Protein AF-A0A084XUJ6-F1 (afdb_monomer_lite)

Structure (mmCIF, N/CA/C/O backbone):
data_AF-A0A084XUJ6-F1
#
_entry.id   AF-A0A084XUJ6-F1
#
loop_
_atom_site.group_PDB
_atom_site.id
_atom_site.type_symbol
_atom_site.label_atom_id
_atom_site.label_alt_id
_atom_site.label_comp_id
_atom_site.label_asym_id
_atom_site.label_entity_id
_atom_site.label_seq_id
_atom_site.pdbx_PDB_ins_code
_atom_site.Cartn_x
_atom_site.Cartn_y
_atom_site.Cartn_z
_atom_site.occupancy
_atom_site.B_iso_or_equiv
_atom_site.auth_seq_id
_atom_site.auth_comp_id
_atom_site.auth_asym_id
_atom_site.auth_atom_id
_atom_site.pdbx_PDB_model_num
ATOM 1 N N . MET A 1 1 ? -1.291 14.503 45.570 1.00 30.06 1 MET A N 1
ATOM 2 C CA . MET A 1 1 ? -2.172 13.487 46.183 1.00 30.06 1 MET A CA 1
ATOM 3 C C . MET A 1 1 ? -3.257 13.161 45.176 1.00 30.06 1 MET A C 1
ATOM 5 O O . MET A 1 1 ? -4.108 14.002 44.930 1.00 30.06 1 MET A O 1
ATOM 9 N N . VAL A 1 2 ? -3.150 12.011 44.513 1.00 27.55 2 VAL A N 1
ATOM 10 C CA . VAL A 1 2 ? -4.176 11.506 43.588 1.00 27.55 2 VAL A CA 1
ATOM 11 C C . VAL A 1 2 ? -5.272 10.865 44.449 1.00 27.55 2 VAL A C 1
ATOM 13 O O . VAL A 1 2 ? -4.920 10.075 45.327 1.00 27.55 2 VAL A O 1
ATOM 16 N N . PRO A 1 3 ? -6.560 11.214 44.295 1.00 28.75 3 PRO A N 1
ATOM 17 C CA . PRO A 1 3 ? -7.615 10.592 45.084 1.00 28.75 3 PRO A CA 1
ATOM 18 C C . PRO A 1 3 ? -7.765 9.127 44.659 1.00 28.75 3 PRO A C 1
ATOM 20 O O . PRO A 1 3 ? -7.906 8.829 43.474 1.00 28.75 3 PRO A O 1
ATOM 23 N N . ALA A 1 4 ? -7.704 8.213 45.628 1.00 33.09 4 ALA A N 1
ATOM 24 C CA . ALA A 1 4 ? -7.990 6.803 45.409 1.00 33.09 4 ALA A CA 1
ATOM 25 C C . ALA A 1 4 ? -9.451 6.657 44.958 1.00 33.09 4 ALA A C 1
ATOM 27 O O . ALA A 1 4 ? -10.366 7.052 45.684 1.00 33.09 4 ALA A O 1
ATOM 28 N N . ALA A 1 5 ? -9.666 6.118 43.757 1.00 42.00 5 ALA A N 1
ATOM 29 C CA . ALA A 1 5 ? -10.990 5.730 43.293 1.00 42.00 5 ALA A CA 1
ATOM 30 C C . ALA A 1 5 ? -11.541 4.666 44.257 1.00 42.00 5 ALA A C 1
ATOM 32 O O . ALA A 1 5 ? -10.990 3.572 44.372 1.00 42.00 5 ALA A O 1
ATOM 33 N N . GLY A 1 6 ? -12.573 5.021 45.023 1.00 40.12 6 GLY A N 1
ATOM 34 C CA . GLY A 1 6 ? -13.200 4.114 45.976 1.00 40.12 6 GLY A CA 1
ATOM 35 C C . GLY A 1 6 ? -13.996 3.035 45.248 1.00 40.12 6 GLY A C 1
ATOM 36 O O . GLY A 1 6 ? -14.848 3.352 44.425 1.00 40.12 6 GLY A O 1
ATOM 37 N N . ILE A 1 7 ? -13.739 1.767 45.577 1.00 47.12 7 ILE A N 1
ATOM 38 C CA . ILE A 1 7 ? -14.542 0.625 45.118 1.00 47.12 7 ILE A CA 1
ATOM 39 C C . ILE A 1 7 ? -15.995 0.835 45.567 1.00 47.12 7 ILE A C 1
ATOM 41 O O . ILE A 1 7 ? -16.252 1.161 46.733 1.00 47.12 7 ILE A O 1
ATOM 45 N N . ASN A 1 8 ? -16.943 0.658 44.643 1.00 43.31 8 ASN A N 1
ATOM 46 C CA . ASN A 1 8 ? -18.361 0.876 44.908 1.00 43.31 8 ASN A CA 1
ATOM 47 C C . ASN A 1 8 ? -18.865 -0.083 46.012 1.00 43.31 8 ASN A C 1
ATOM 49 O O . ASN A 1 8 ? -18.679 -1.297 45.932 1.00 43.31 8 ASN A O 1
ATOM 53 N N . LYS A 1 9 ? -19.496 0.464 47.062 1.00 48.72 9 LYS A N 1
ATOM 54 C CA . LYS A 1 9 ? -19.971 -0.277 48.250 1.00 48.72 9 LYS A CA 1
ATOM 55 C C . LYS A 1 9 ? -21.390 -0.841 48.102 1.00 48.72 9 LYS A C 1
ATOM 57 O O . LYS A 1 9 ? -21.971 -1.279 49.097 1.00 48.72 9 LYS A O 1
ATOM 62 N N . ASP A 1 10 ? -21.945 -0.822 46.895 1.00 43.69 10 ASP A N 1
ATOM 63 C CA . ASP A 1 10 ? -23.329 -1.210 46.655 1.00 43.69 10 ASP A CA 1
ATOM 64 C C . ASP A 1 10 ? -23.613 -2.677 47.026 1.00 43.69 10 ASP A C 1
ATOM 66 O O . ASP A 1 10 ? -22.829 -3.594 46.756 1.00 43.69 10 ASP A O 1
ATOM 70 N N . THR A 1 11 ? -24.739 -2.913 47.696 1.00 44.78 11 THR A N 1
ATOM 71 C CA . THR A 1 11 ? -24.995 -4.192 48.388 1.00 44.78 11 THR A CA 1
ATOM 72 C C . THR A 1 11 ? -25.509 -5.274 47.438 1.00 44.78 11 THR A C 1
ATOM 74 O O . THR A 1 11 ? -25.232 -6.453 47.650 1.00 44.78 11 THR A O 1
ATOM 77 N N . GLU A 1 12 ? -26.164 -4.878 46.344 1.00 43.81 12 GLU A N 1
ATOM 78 C CA . GLU A 1 12 ? -26.581 -5.783 45.264 1.00 43.81 12 GLU A CA 1
ATOM 79 C C . GLU A 1 12 ? -25.394 -6.271 44.424 1.00 43.81 12 GLU A C 1
ATOM 81 O O . GLU A 1 12 ? -25.378 -7.408 43.957 1.00 43.81 12 GLU A O 1
ATOM 86 N N . VAL A 1 13 ? -24.351 -5.445 44.293 1.00 45.50 13 VAL A N 1
ATOM 87 C CA . VAL A 1 13 ? -23.102 -5.800 43.604 1.00 45.50 13 VAL A CA 1
ATOM 88 C C . VAL A 1 13 ? -22.386 -6.922 44.371 1.00 45.50 13 VAL A C 1
ATOM 90 O O . VAL A 1 13 ? -21.896 -7.863 43.762 1.00 45.50 13 VAL A O 1
ATOM 93 N N . ARG A 1 14 ? -22.421 -6.919 45.710 1.00 43.66 14 ARG A N 1
ATOM 94 C CA . ARG A 1 14 ? -21.777 -7.937 46.567 1.00 43.66 14 ARG A CA 1
ATOM 95 C C . ARG A 1 14 ? -22.374 -9.345 46.496 1.00 43.66 14 ARG A C 1
ATOM 97 O O . ARG A 1 14 ? -21.685 -10.288 46.880 1.00 43.66 14 ARG A O 1
ATOM 104 N N . ALA A 1 15 ? -23.627 -9.503 46.072 1.00 42.75 15 ALA A N 1
ATOM 105 C CA . ALA A 1 15 ? -24.325 -10.790 46.135 1.00 42.75 15 ALA A CA 1
ATOM 106 C C . ALA A 1 15 ? -23.882 -11.791 45.048 1.00 42.75 15 ALA A C 1
ATOM 108 O O . ALA A 1 15 ? -24.165 -12.979 45.175 1.00 42.75 15 ALA A O 1
ATOM 109 N N . GLY A 1 16 ? -23.182 -11.325 44.005 1.00 43.75 16 GLY A N 1
ATOM 110 C CA . GLY A 1 16 ? -22.793 -12.139 42.848 1.00 43.75 16 GLY A CA 1
ATOM 111 C C . GLY A 1 16 ? -21.317 -12.542 42.762 1.00 43.75 16 GLY A C 1
ATOM 112 O O . GLY A 1 16 ? -20.952 -13.195 41.788 1.00 43.75 16 GLY A O 1
ATOM 113 N N . TYR A 1 17 ? -20.462 -12.161 43.718 1.00 47.62 17 TYR A N 1
ATOM 114 C CA . TYR A 1 17 ? -19.019 -12.423 43.625 1.00 47.62 17 TYR A CA 1
ATOM 115 C C . TYR A 1 17 ? -18.540 -13.543 44.552 1.00 47.62 17 TYR A C 1
ATOM 117 O O . TYR A 1 17 ? -19.091 -13.757 45.634 1.00 47.62 17 TYR A O 1
ATOM 125 N N . SER A 1 18 ? -17.488 -14.240 44.108 1.00 52.72 18 SER A N 1
ATOM 126 C CA . SER A 1 18 ? -16.792 -15.281 44.864 1.00 52.72 18 SER A CA 1
ATOM 127 C C . SER A 1 18 ? -16.307 -14.756 46.222 1.00 52.72 18 SER A C 1
ATOM 129 O O . SER A 1 18 ? -16.092 -13.558 46.420 1.00 52.72 18 SER A O 1
ATOM 131 N N . GLU A 1 19 ? -16.123 -15.664 47.181 1.00 47.47 19 GLU A N 1
ATOM 132 C CA . GLU A 1 19 ? -15.679 -15.363 48.552 1.00 47.47 19 GLU A CA 1
ATOM 133 C C . GLU A 1 19 ? -14.399 -14.498 48.598 1.00 47.47 19 GLU A C 1
ATOM 135 O O . GLU A 1 19 ? -14.247 -13.664 49.491 1.00 47.47 19 GLU A O 1
ATOM 140 N N . ALA A 1 20 ? -13.546 -14.598 47.572 1.00 41.12 20 ALA A N 1
ATOM 141 C CA . ALA A 1 20 ? -12.341 -13.789 47.386 1.00 41.12 20 ALA A CA 1
ATOM 142 C C . ALA A 1 20 ? -12.623 -12.281 47.213 1.00 41.12 20 ALA A C 1
ATOM 144 O O . ALA A 1 20 ? -11.909 -11.450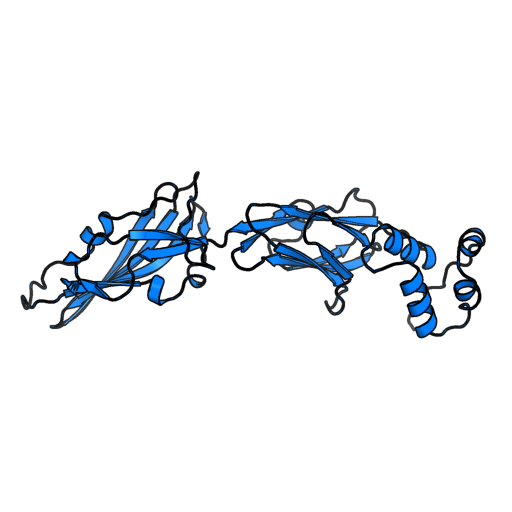 47.773 1.00 41.12 20 ALA A O 1
ATOM 145 N N . ALA A 1 21 ? -13.702 -11.901 46.520 1.00 44.00 21 ALA A N 1
ATOM 146 C CA . ALA A 1 21 ? -14.065 -10.495 46.321 1.00 44.00 21 ALA A CA 1
ATOM 147 C C . ALA A 1 21 ? -14.610 -9.832 47.598 1.00 44.00 21 ALA A C 1
ATOM 149 O O . ALA A 1 21 ? -14.547 -8.612 47.750 1.00 44.00 21 ALA A O 1
ATOM 150 N N . ARG A 1 22 ? -15.135 -10.627 48.544 1.00 46.72 22 ARG A N 1
ATOM 151 C CA . ARG A 1 22 ? -15.648 -10.125 49.833 1.00 46.72 22 ARG A CA 1
ATOM 152 C C . ARG A 1 22 ? -14.521 -9.762 50.808 1.00 46.72 22 ARG A C 1
ATOM 154 O O . ARG A 1 22 ? -14.739 -8.917 51.672 1.00 46.72 22 ARG A O 1
ATOM 161 N N . LEU A 1 23 ? -13.335 -10.355 50.647 1.00 45.47 23 LEU A N 1
ATOM 162 C CA . LEU A 1 23 ? -12.155 -10.144 51.498 1.00 45.47 23 LEU A CA 1
ATOM 163 C C . LEU A 1 23 ? -11.274 -8.948 51.083 1.00 45.47 23 LEU A C 1
ATOM 165 O O . LEU A 1 23 ? -10.439 -8.511 51.866 1.00 45.47 23 LEU A O 1
ATOM 169 N N . ALA A 1 24 ? -11.476 -8.366 49.900 1.00 45.69 24 ALA A N 1
ATOM 170 C CA . ALA A 1 24 ? -10.550 -7.396 49.299 1.00 45.69 24 ALA A CA 1
ATOM 171 C C . ALA A 1 24 ? -10.759 -5.919 49.691 1.00 45.69 24 ALA A C 1
ATOM 173 O O . ALA A 1 24 ? -10.367 -5.012 48.960 1.00 45.69 24 ALA A O 1
ATOM 174 N N . ILE A 1 25 ? -11.377 -5.643 50.842 1.00 50.03 25 ILE A N 1
ATOM 175 C CA . ILE A 1 25 ? -11.600 -4.260 51.307 1.00 50.03 25 ILE A CA 1
ATOM 176 C C . ILE A 1 25 ? -10.299 -3.620 51.845 1.00 50.03 25 ILE A C 1
ATOM 178 O O . ILE A 1 25 ? -10.276 -2.415 52.082 1.00 50.03 25 ILE A O 1
ATOM 182 N N . ASP A 1 26 ? -9.201 -4.379 51.952 1.00 47.62 26 ASP A N 1
ATOM 183 C CA . ASP A 1 26 ? -7.916 -3.910 52.490 1.00 47.62 26 ASP A CA 1
ATOM 184 C C . ASP A 1 26 ? -6.800 -3.856 51.414 1.00 47.62 26 ASP A C 1
ATOM 186 O O . ASP A 1 26 ? -6.088 -4.817 51.128 1.00 47.62 26 ASP A O 1
ATOM 190 N N . SER A 1 27 ? -6.757 -2.709 50.729 1.00 50.34 27 SER A N 1
ATOM 191 C CA . SER A 1 27 ? -5.630 -1.992 50.094 1.00 50.34 27 SER A CA 1
ATOM 192 C C . SER A 1 27 ? -4.393 -2.702 49.496 1.00 50.34 27 SER A C 1
ATOM 194 O O . SER A 1 27 ? -3.331 -2.076 49.453 1.00 50.34 27 SER A O 1
ATOM 196 N N . SER A 1 28 ? -4.455 -3.932 48.986 1.00 56.81 28 SER A N 1
ATOM 197 C CA . SER A 1 28 ? -3.335 -4.503 48.210 1.00 56.81 28 SER A CA 1
ATOM 198 C C . SER A 1 28 ? -3.630 -4.505 46.706 1.00 56.81 28 SER A C 1
ATOM 200 O O . SER A 1 28 ? -4.607 -5.078 46.225 1.00 56.81 28 SER A O 1
ATOM 202 N N . THR A 1 29 ? -2.764 -3.843 45.937 1.00 55.31 29 THR A N 1
ATOM 203 C CA . THR A 1 29 ? -2.805 -3.768 44.466 1.00 55.31 29 THR A CA 1
ATOM 204 C C . THR A 1 29 ? -2.791 -5.148 43.803 1.00 55.31 29 THR A C 1
ATOM 206 O O . THR A 1 29 ? -3.377 -5.311 42.737 1.00 55.31 29 THR A O 1
ATOM 209 N N . GLU A 1 30 ? -2.193 -6.154 44.448 1.00 56.81 30 GLU A N 1
ATOM 210 C CA . GLU A 1 30 ? -2.203 -7.550 43.987 1.00 56.81 30 GLU A CA 1
ATOM 211 C C . GLU A 1 30 ? -3.600 -8.185 44.035 1.00 56.81 30 GLU A C 1
ATOM 213 O O . GLU A 1 30 ? -3.978 -8.905 43.113 1.00 56.81 30 GLU A O 1
ATOM 218 N N . PHE A 1 31 ? -4.414 -7.879 45.050 1.00 58.78 31 PHE A N 1
ATOM 219 C CA . PHE A 1 31 ? -5.771 -8.425 45.157 1.00 58.78 31 PHE A CA 1
ATOM 220 C C . PHE A 1 31 ? -6.738 -7.796 44.155 1.00 58.78 31 PHE A C 1
ATOM 222 O O . PHE A 1 31 ? -7.615 -8.483 43.635 1.00 58.78 31 PHE A O 1
ATOM 229 N N . ILE A 1 32 ? -6.558 -6.510 43.835 1.00 58.28 32 ILE A N 1
ATOM 230 C CA . ILE A 1 32 ? -7.320 -5.855 42.764 1.00 58.28 32 ILE A CA 1
ATOM 231 C C . ILE A 1 32 ? -7.035 -6.548 41.428 1.00 58.28 32 ILE A C 1
ATOM 233 O O . ILE A 1 32 ? -7.971 -6.849 40.695 1.00 58.28 32 ILE A O 1
ATOM 237 N N . GLN A 1 33 ? -5.771 -6.869 41.137 1.00 58.56 33 GLN A N 1
ATOM 238 C CA . GLN A 1 33 ? -5.402 -7.600 39.921 1.00 58.56 33 GLN A CA 1
ATOM 239 C C . GLN A 1 33 ? -6.011 -9.010 39.882 1.00 58.56 33 GLN A C 1
ATOM 241 O O . GLN A 1 33 ? -6.523 -9.420 38.841 1.00 58.56 33 GLN A O 1
ATOM 246 N N . LEU A 1 34 ? -6.053 -9.710 41.021 1.00 61.47 34 LEU A N 1
ATOM 247 C CA . LEU A 1 34 ? -6.679 -11.031 41.134 1.00 61.47 34 LEU A CA 1
ATOM 248 C C . LEU A 1 34 ? -8.196 -10.981 40.862 1.00 61.47 34 LEU A C 1
ATOM 250 O O . LEU A 1 34 ? -8.732 -11.785 40.100 1.00 61.47 34 LEU A O 1
ATOM 254 N N . ILE A 1 35 ? -8.889 -9.983 41.419 1.00 65.25 35 ILE A N 1
ATOM 255 C CA . ILE A 1 35 ? -10.322 -9.770 41.164 1.00 65.25 35 ILE A CA 1
ATOM 256 C C . ILE A 1 35 ? -10.555 -9.407 39.698 1.00 65.25 35 ILE A C 1
ATOM 258 O O . ILE A 1 35 ? -11.473 -9.929 39.073 1.00 65.25 35 ILE A O 1
ATOM 262 N N . LEU A 1 36 ? -9.722 -8.540 39.119 1.00 61.41 36 LEU A N 1
ATOM 263 C CA . LEU A 1 36 ? -9.834 -8.149 37.713 1.00 61.41 36 LEU A CA 1
ATOM 264 C C . LEU A 1 36 ? -9.589 -9.325 36.753 1.00 61.41 36 LEU A C 1
ATOM 266 O O . LEU A 1 36 ? -10.202 -9.343 35.679 1.00 61.41 36 LEU A O 1
ATOM 270 N N . SER A 1 37 ? -8.751 -10.301 37.133 1.00 62.59 37 SER A N 1
ATOM 271 C CA . SER A 1 37 ? -8.556 -11.542 36.374 1.00 62.59 37 SER A CA 1
ATOM 272 C C . SER A 1 37 ? -9.746 -12.503 36.463 1.00 62.59 37 SER A C 1
ATOM 274 O O . SER A 1 37 ? -10.093 -13.124 35.459 1.00 62.59 37 SER A O 1
ATOM 276 N N . ASP A 1 38 ? -10.433 -12.554 37.608 1.00 69.88 38 ASP A N 1
ATOM 277 C CA . ASP A 1 38 ? -11.632 -13.385 37.811 1.00 69.88 38 ASP A CA 1
ATOM 278 C C . ASP A 1 38 ? -12.857 -12.868 37.037 1.00 69.88 38 ASP A C 1
ATOM 280 O O . ASP A 1 38 ? -13.793 -13.618 36.748 1.00 69.88 38 ASP A O 1
ATOM 284 N N . LEU A 1 39 ? -12.863 -11.584 36.666 1.00 66.88 39 LEU A N 1
ATOM 285 C CA . LEU A 1 39 ? -13.945 -10.967 35.893 1.00 66.88 39 LEU A CA 1
ATOM 286 C C . LEU A 1 39 ? -13.949 -11.359 34.407 1.00 66.88 39 LEU A C 1
ATOM 288 O O . LEU A 1 39 ? -14.924 -11.057 33.717 1.00 66.88 39 LEU A O 1
ATOM 292 N N . GLY A 1 40 ? -12.906 -12.044 33.934 1.00 68.06 40 GLY A N 1
ATOM 293 C CA . GLY A 1 40 ? -12.715 -12.442 32.540 1.00 68.06 40 GLY A CA 1
ATOM 294 C C . GLY A 1 40 ? -11.504 -11.762 31.890 1.00 68.06 40 GLY A C 1
ATOM 295 O O . GLY A 1 40 ? -10.874 -10.893 32.498 1.00 68.06 40 GLY A O 1
ATOM 296 N N . PRO A 1 41 ? -11.133 -12.160 30.660 1.00 68.19 41 PRO A N 1
ATOM 297 C CA . PRO A 1 41 ? -10.002 -11.573 29.946 1.00 68.19 41 PRO A CA 1
ATOM 298 C C . PRO A 1 41 ? -10.283 -10.122 29.528 1.00 68.19 41 PRO A C 1
ATOM 300 O O . PRO A 1 41 ? -11.426 -9.737 29.296 1.00 68.19 41 PRO A O 1
ATOM 303 N N . ALA A 1 42 ? -9.226 -9.311 29.405 1.00 61.03 42 ALA A N 1
ATOM 304 C CA . ALA A 1 42 ? -9.351 -7.947 28.896 1.00 61.03 42 ALA A CA 1
ATOM 305 C C . ALA A 1 42 ? -9.834 -7.906 27.442 1.00 61.03 42 ALA A C 1
ATOM 307 O O . ALA A 1 42 ? -9.431 -8.722 26.606 1.00 61.03 42 ALA A O 1
ATOM 308 N N . GLY A 1 43 ? -10.727 -6.955 27.163 1.00 62.84 43 GLY A N 1
ATOM 309 C CA . GLY A 1 43 ? -11.328 -6.780 25.852 1.00 62.84 43 GLY A CA 1
ATOM 310 C C . GLY A 1 43 ? -12.434 -7.780 25.520 1.00 62.84 43 GLY A C 1
ATOM 311 O O . GLY A 1 43 ? -12.759 -7.951 24.345 1.00 62.84 43 GLY A O 1
ATOM 312 N N . ASP A 1 44 ? -12.983 -8.478 26.514 1.00 71.62 44 ASP A N 1
ATOM 313 C CA . ASP A 1 44 ? -14.329 -9.043 26.431 1.00 71.62 44 ASP A CA 1
ATOM 314 C C . ASP A 1 44 ? -15.337 -7.988 26.905 1.00 71.62 44 ASP A C 1
ATOM 316 O O . ASP A 1 44 ? -15.213 -7.455 28.006 1.00 71.62 44 ASP A O 1
ATOM 320 N N . LEU A 1 45 ? -16.343 -7.686 26.079 1.00 73.06 45 LEU A N 1
ATOM 321 C CA . LEU A 1 45 ? -17.287 -6.598 26.350 1.00 73.06 45 LEU A CA 1
ATOM 322 C C . LEU A 1 45 ? -17.998 -6.757 27.702 1.00 73.06 45 LEU A C 1
ATOM 324 O O . LEU A 1 45 ? -18.267 -5.763 28.378 1.00 73.06 45 LEU A O 1
ATOM 328 N N . GLU A 1 46 ? -18.333 -7.987 28.084 1.00 73.69 46 GLU A N 1
ATOM 329 C CA . GLU A 1 46 ? -19.068 -8.256 29.315 1.00 73.69 46 GLU A CA 1
ATOM 330 C C . GLU A 1 46 ? -18.137 -8.208 30.533 1.00 73.69 46 GLU A C 1
ATOM 332 O O . GLU A 1 46 ? -18.497 -7.625 31.559 1.00 73.69 46 GLU A O 1
ATOM 337 N N . ALA A 1 47 ? -16.913 -8.730 30.409 1.00 71.31 47 ALA A N 1
ATOM 338 C CA . ALA A 1 47 ? -15.865 -8.581 31.416 1.00 71.31 47 ALA A CA 1
ATOM 339 C C . ALA A 1 47 ? -15.515 -7.103 31.657 1.00 71.31 47 ALA A C 1
ATOM 341 O O . ALA A 1 47 ? -15.467 -6.654 32.804 1.00 71.31 47 ALA A O 1
ATOM 342 N N . ASP A 1 48 ? -15.350 -6.315 30.594 1.00 70.81 48 ASP A N 1
ATOM 343 C CA . ASP A 1 48 ? -15.023 -4.893 30.689 1.00 70.81 48 ASP A CA 1
ATOM 344 C C . ASP A 1 48 ? -16.165 -4.103 31.340 1.00 70.81 48 ASP A C 1
ATOM 346 O O . ASP A 1 48 ? -15.934 -3.311 32.255 1.00 70.81 48 ASP A O 1
ATOM 350 N N . LYS A 1 49 ? -17.423 -4.382 30.971 1.00 71.44 49 LYS A N 1
ATOM 351 C CA . LYS A 1 49 ? -18.596 -3.801 31.646 1.00 71.44 49 LYS A CA 1
ATOM 352 C C . LYS A 1 49 ? -18.617 -4.118 33.141 1.00 71.44 49 LYS A C 1
ATOM 354 O O . LYS A 1 49 ? -18.904 -3.228 33.946 1.00 71.44 49 LYS A O 1
ATOM 359 N N . ARG A 1 50 ? -18.298 -5.358 33.534 1.00 72.69 50 ARG A N 1
ATOM 360 C CA . ARG A 1 50 ? -18.224 -5.764 34.949 1.00 72.69 50 ARG A CA 1
ATOM 361 C C . ARG A 1 50 ? -17.111 -5.033 35.693 1.00 72.69 50 ARG A C 1
ATOM 363 O O . ARG A 1 50 ? -17.350 -4.566 36.805 1.00 72.69 50 ARG A O 1
ATOM 370 N N . ARG A 1 51 ? -15.938 -4.868 35.076 1.00 72.62 51 ARG A N 1
ATOM 371 C CA . ARG A 1 51 ? -14.814 -4.105 35.646 1.00 72.62 51 ARG A CA 1
ATOM 372 C C . ARG A 1 51 ? -15.194 -2.651 35.895 1.00 72.62 51 ARG A C 1
ATOM 374 O O . ARG A 1 51 ? -14.980 -2.148 36.992 1.00 72.62 51 ARG A O 1
ATOM 381 N N . CYS A 1 52 ? -15.837 -1.998 34.934 1.00 70.50 52 CYS A N 1
ATOM 382 C CA . CYS A 1 52 ? -16.267 -0.612 35.105 1.00 70.50 52 CYS A CA 1
ATOM 383 C C . CYS A 1 52 ? -17.348 -0.466 36.180 1.00 70.50 52 CYS A C 1
ATOM 385 O O . CYS A 1 52 ? -17.266 0.431 37.020 1.00 70.50 52 CYS A O 1
ATOM 387 N N . LYS A 1 53 ? -18.298 -1.411 36.239 1.00 72.19 53 LYS A N 1
ATOM 388 C CA . LYS A 1 53 ? -19.310 -1.456 37.302 1.00 72.19 53 LYS A CA 1
ATOM 389 C C . LYS A 1 53 ? -18.681 -1.615 38.690 1.00 72.19 53 LYS A C 1
ATOM 391 O O . LYS A 1 53 ? -19.124 -0.954 39.628 1.00 72.19 53 LYS A O 1
ATOM 396 N N . LEU A 1 54 ? -17.642 -2.446 38.824 1.00 68.38 54 LEU A N 1
ATOM 397 C CA . LEU A 1 54 ? -16.891 -2.618 40.075 1.00 68.38 54 LEU A CA 1
ATOM 398 C C . LEU A 1 54 ? -16.227 -1.304 40.527 1.00 68.38 54 LEU A C 1
ATOM 400 O O . LEU A 1 54 ? -16.217 -0.986 41.717 1.00 68.38 54 LEU A O 1
ATOM 404 N N . MET A 1 55 ? -15.746 -0.513 39.567 1.00 66.56 55 MET A N 1
ATOM 405 C CA . MET A 1 55 ? -15.133 0.799 39.795 1.00 66.56 55 MET A CA 1
ATOM 406 C C . MET A 1 55 ? -16.152 1.940 39.975 1.00 66.56 55 MET A C 1
ATOM 408 O O . MET A 1 55 ? -15.750 3.076 40.203 1.00 66.56 55 MET A O 1
ATOM 412 N N . GLY A 1 56 ? -17.461 1.657 39.914 1.00 62.72 56 GLY A N 1
ATOM 413 C CA . GLY A 1 56 ? -18.523 2.657 40.081 1.00 62.72 56 GLY A CA 1
ATOM 414 C C . GLY A 1 56 ? -18.777 3.531 38.849 1.00 62.72 56 GLY A C 1
ATOM 415 O O . GLY A 1 56 ? -19.312 4.628 38.984 1.00 62.72 56 GLY A O 1
ATOM 4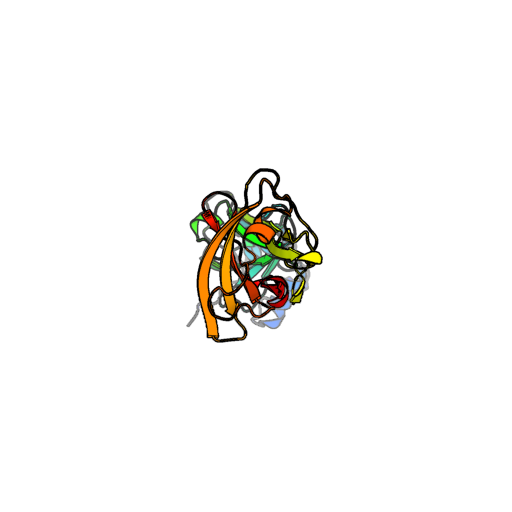16 N N . GLU A 1 57 ? -18.402 3.065 37.657 1.00 68.19 57 GLU A N 1
ATOM 417 C CA . GLU A 1 57 ? -18.419 3.850 36.420 1.00 68.19 57 GLU A CA 1
ATOM 418 C C . GLU A 1 57 ? -19.177 3.133 35.291 1.00 68.19 57 GLU A C 1
ATOM 420 O O . GLU A 1 57 ? -19.279 1.904 35.260 1.00 68.19 57 GLU A O 1
ATOM 425 N N . SER A 1 58 ? -19.716 3.897 34.335 1.00 69.50 58 SER A N 1
ATOM 426 C CA . SER A 1 58 ? -20.351 3.352 33.129 1.00 69.50 58 SER A CA 1
ATOM 427 C C . SER A 1 58 ? -19.341 3.253 31.985 1.00 69.50 58 SER A C 1
ATOM 429 O O . SER A 1 58 ? -18.796 4.270 31.553 1.00 69.50 58 SER A O 1
ATOM 431 N N . CYS A 1 59 ? -19.124 2.045 31.467 1.00 75.38 59 CYS A N 1
ATOM 432 C CA . CYS A 1 59 ? -18.363 1.834 30.236 1.00 75.38 59 CYS A CA 1
ATOM 433 C C . CYS A 1 59 ? -19.281 1.719 29.026 1.00 75.38 59 CYS A C 1
ATOM 435 O O . CYS A 1 59 ? -20.322 1.062 29.082 1.00 75.38 59 CYS A O 1
ATOM 437 N N . GLU A 1 60 ? -18.863 2.341 27.928 1.00 78.50 60 GLU A N 1
ATOM 438 C CA . GLU A 1 60 ? -19.536 2.250 26.637 1.00 78.50 60 GLU A CA 1
ATOM 439 C C . GLU A 1 60 ? -18.747 1.361 25.679 1.00 78.50 60 GLU A C 1
ATOM 441 O O . GLU A 1 60 ? -17.555 1.118 25.862 1.00 78.50 60 GLU A O 1
ATOM 446 N N . ALA A 1 61 ? -19.431 0.839 24.663 1.00 81.12 61 ALA A N 1
ATOM 447 C CA . ALA A 1 61 ? -18.814 -0.042 23.687 1.00 81.12 61 ALA A CA 1
ATOM 448 C C . ALA A 1 61 ? -18.130 0.772 22.576 1.00 81.12 61 ALA A C 1
ATOM 450 O O . ALA A 1 61 ? -18.792 1.502 21.837 1.00 81.12 61 ALA A O 1
ATOM 451 N N . LEU A 1 62 ? -16.817 0.602 22.433 1.00 85.56 62 LEU A N 1
ATOM 452 C CA . LEU A 1 62 ? -16.064 0.961 21.236 1.00 85.56 62 LEU A CA 1
ATOM 453 C C . LEU A 1 62 ? -16.153 -0.210 20.252 1.00 85.56 62 LEU A C 1
ATOM 455 O O . LEU A 1 62 ? -15.737 -1.325 20.574 1.00 85.56 62 LEU A O 1
ATOM 459 N N . HIS A 1 63 ? -16.695 0.038 19.062 1.00 88.00 63 HIS A N 1
ATOM 460 C CA . HIS A 1 63 ? -16.833 -0.974 18.016 1.00 88.00 63 HIS A CA 1
ATOM 461 C C . HIS A 1 63 ? -15.674 -0.846 17.032 1.00 88.00 63 HIS A C 1
ATOM 463 O O . HIS A 1 63 ? -15.425 0.226 16.489 1.00 88.00 63 HIS A O 1
ATOM 469 N N . LEU A 1 64 ? -14.938 -1.932 16.825 1.00 90.44 64 LEU A N 1
ATOM 470 C CA . LEU A 1 64 ? -13.786 -2.003 15.937 1.00 90.44 64 LEU A CA 1
ATOM 471 C C . LEU A 1 64 ? -14.093 -2.982 14.815 1.00 90.44 64 LEU A C 1
ATOM 473 O O . LEU A 1 64 ? -14.348 -4.155 15.070 1.00 90.44 64 LEU A O 1
ATOM 477 N N . MET A 1 65 ? -14.021 -2.524 13.572 1.00 91.81 65 MET A N 1
ATOM 478 C CA . MET A 1 65 ? -14.228 -3.370 12.402 1.00 91.81 65 MET A CA 1
ATOM 479 C C . MET A 1 65 ? -13.034 -3.301 11.460 1.00 91.81 65 MET A C 1
ATOM 481 O O . MET A 1 65 ? -12.385 -2.270 11.314 1.00 91.81 65 MET A O 1
ATOM 485 N N . THR A 1 66 ? -12.764 -4.398 10.767 1.00 93.75 66 THR A N 1
ATOM 486 C CA . THR A 1 66 ? -11.816 -4.440 9.652 1.00 93.75 66 THR A CA 1
ATOM 487 C C . THR A 1 66 ? -12.591 -4.770 8.380 1.00 93.75 66 THR A C 1
ATOM 489 O O . THR A 1 66 ? -13.512 -5.589 8.388 1.00 93.75 66 THR A O 1
ATOM 492 N N . LYS A 1 67 ? -12.282 -4.083 7.279 1.00 90.56 67 LYS A N 1
ATOM 493 C CA . LYS A 1 67 ? -12.926 -4.294 5.973 1.00 90.56 67 LYS A CA 1
ATOM 494 C C . LYS A 1 67 ? -11.920 -4.147 4.838 1.00 90.56 67 LYS A C 1
ATOM 496 O O . LYS A 1 67 ? -10.874 -3.526 4.994 1.00 90.56 67 LYS A O 1
ATOM 501 N N . GLY A 1 68 ? -12.304 -4.618 3.656 1.00 85.62 68 GLY A N 1
ATOM 502 C CA . GLY A 1 68 ? -11.527 -4.479 2.425 1.00 85.62 68 GLY A CA 1
ATOM 503 C C . GLY A 1 68 ? -10.930 -5.802 1.953 1.00 85.62 68 GLY A C 1
ATOM 504 O O . GLY A 1 68 ? -11.194 -6.853 2.527 1.00 85.62 68 GLY A O 1
ATOM 505 N N . ALA A 1 69 ? -10.192 -5.743 0.845 1.00 83.31 69 ALA A N 1
ATOM 506 C CA . ALA A 1 69 ? -9.582 -6.922 0.227 1.00 83.31 69 ALA A CA 1
ATOM 507 C C . ALA A 1 69 ? -8.244 -7.315 0.879 1.00 83.31 69 ALA A C 1
ATOM 509 O O . ALA A 1 69 ? -7.786 -8.442 0.708 1.00 83.31 69 ALA A O 1
ATOM 510 N N . GLY A 1 70 ? -7.610 -6.382 1.597 1.00 83.62 70 GLY A N 1
ATOM 511 C CA . GLY A 1 70 ? -6.436 -6.654 2.416 1.00 83.62 70 GLY A CA 1
ATOM 512 C C . GLY A 1 70 ? -6.812 -7.244 3.771 1.00 83.62 70 GLY A C 1
ATOM 513 O O . GLY A 1 70 ? -7.949 -7.131 4.228 1.00 83.62 70 GLY A O 1
ATOM 514 N N . LYS A 1 71 ? -5.826 -7.842 4.431 1.00 89.06 71 LYS A N 1
ATOM 515 C CA . LYS A 1 71 ? -5.919 -8.346 5.798 1.00 89.06 71 LYS A CA 1
ATOM 516 C C . LYS A 1 71 ? -5.156 -7.441 6.755 1.00 89.06 71 LYS A C 1
ATOM 518 O O . LYS A 1 71 ? -4.170 -6.797 6.395 1.00 89.06 71 LYS A O 1
ATOM 523 N N . GLY A 1 72 ? -5.600 -7.413 7.998 1.00 91.31 72 GLY A N 1
ATOM 524 C CA . GLY A 1 72 ? -4.968 -6.636 9.046 1.00 91.31 72 GLY A CA 1
ATOM 525 C C . GLY A 1 72 ? -5.720 -6.779 10.353 1.00 91.31 72 GLY A C 1
ATOM 526 O O . GLY A 1 72 ? -6.796 -7.373 10.412 1.00 91.31 72 GLY A O 1
ATOM 527 N N . LYS A 1 73 ? -5.145 -6.208 11.403 1.00 93.69 73 LYS A N 1
ATOM 528 C CA . LYS A 1 73 ? -5.752 -6.153 12.729 1.00 93.69 73 LYS A CA 1
ATOM 529 C C . LYS A 1 73 ? -5.690 -4.744 13.290 1.00 93.69 73 LYS A C 1
ATOM 531 O O . LYS A 1 73 ? -4.785 -3.979 12.966 1.00 93.69 73 LYS A O 1
ATOM 536 N N . ILE A 1 74 ? -6.633 -4.413 14.156 1.00 93.00 74 ILE A N 1
ATOM 537 C CA . ILE A 1 74 ? -6.604 -3.190 14.954 1.00 93.00 74 ILE A CA 1
ATOM 538 C C . ILE A 1 74 ? -6.077 -3.556 16.337 1.00 93.00 74 ILE A C 1
ATOM 540 O O . ILE A 1 74 ? -6.598 -4.472 16.968 1.00 93.00 74 ILE A O 1
ATOM 544 N N . THR A 1 75 ? -5.057 -2.850 16.810 1.00 91.44 75 THR A N 1
ATOM 545 C CA . THR A 1 75 ? -4.556 -2.979 18.181 1.00 91.44 75 THR A CA 1
ATOM 546 C C . THR A 1 75 ? -4.939 -1.735 18.966 1.00 91.44 75 THR A C 1
ATOM 548 O O . THR A 1 75 ? -4.674 -0.622 18.507 1.00 91.44 75 THR A O 1
ATOM 551 N N . VAL A 1 76 ? -5.551 -1.918 20.132 1.00 87.81 76 VAL A N 1
ATOM 552 C CA . VAL A 1 76 ? -5.914 -0.838 21.053 1.00 87.81 76 VAL A CA 1
ATOM 553 C C . VAL A 1 76 ? -5.011 -0.898 22.270 1.00 87.81 76 VAL A C 1
ATOM 555 O O . VAL A 1 76 ? -4.871 -1.958 22.881 1.00 87.81 76 VAL A O 1
ATOM 558 N N . SER A 1 77 ? -4.435 0.239 22.637 1.00 86.19 77 SER A N 1
ATOM 559 C CA . SER A 1 77 ? -3.653 0.408 23.857 1.00 86.19 77 SER A CA 1
ATOM 560 C C . SER A 1 77 ? -4.088 1.637 24.650 1.00 86.19 77 SER A C 1
ATOM 562 O O . SER A 1 77 ? -4.651 2.593 24.104 1.00 86.19 77 SER A O 1
ATOM 564 N N . ASP A 1 78 ? -3.839 1.599 25.956 1.00 79.00 78 ASP A N 1
ATOM 565 C CA . ASP A 1 78 ? -3.905 2.781 26.810 1.00 79.00 78 ASP A CA 1
ATOM 566 C C . ASP A 1 78 ? -2.762 3.740 26.461 1.00 79.00 78 ASP A C 1
ATOM 568 O O . ASP A 1 78 ? -1.756 3.323 25.902 1.00 79.00 78 ASP A O 1
ATOM 572 N N . ALA A 1 79 ? -2.883 5.040 26.729 1.00 60.03 79 ALA A N 1
ATOM 573 C CA . ALA A 1 79 ? -1.741 5.945 26.594 1.00 60.03 79 ALA A CA 1
ATOM 574 C C . ALA A 1 79 ? -0.866 5.902 27.861 1.00 60.03 79 ALA A C 1
ATOM 576 O O . ALA A 1 79 ? -1.406 6.045 28.959 1.00 60.03 79 ALA A O 1
ATOM 577 N N . PRO A 1 80 ? 0.472 5.768 27.729 1.00 56.41 80 PRO A N 1
ATOM 578 C CA . PRO A 1 80 ? 1.288 6.139 26.562 1.00 56.41 80 PRO A CA 1
ATOM 579 C C . PRO A 1 80 ? 1.584 5.019 25.537 1.00 56.41 80 PRO A C 1
ATOM 581 O O . PRO A 1 80 ? 2.533 5.128 24.764 1.00 56.41 80 PRO A O 1
ATOM 584 N N . GLY A 1 81 ? 0.770 3.972 25.462 1.00 54.62 81 GLY A N 1
ATOM 585 C CA . GLY A 1 81 ? 0.836 2.912 24.449 1.00 54.62 81 GLY A CA 1
ATOM 586 C C . GLY A 1 81 ? 1.478 1.630 24.963 1.00 54.62 81 GLY A C 1
ATOM 587 O O . GLY A 1 81 ? 1.979 0.847 24.158 1.00 54.62 81 GLY A O 1
ATOM 588 N N . THR A 1 82 ? 1.539 1.464 26.283 1.00 53.53 82 THR A N 1
ATOM 589 C CA . THR A 1 82 ? 2.357 0.456 26.962 1.00 53.53 82 THR A CA 1
ATOM 590 C C . THR A 1 82 ? 1.655 -0.883 27.129 1.00 53.53 82 THR A C 1
ATOM 592 O O . THR A 1 82 ? 2.337 -1.905 27.086 1.00 53.53 82 THR A O 1
ATOM 595 N N . GLU A 1 83 ? 0.327 -0.908 27.253 1.00 62.84 83 GLU A N 1
ATOM 596 C CA . GLU A 1 83 ? -0.429 -2.146 27.433 1.00 62.84 83 GLU A CA 1
ATOM 597 C C . GLU A 1 83 ? -1.430 -2.350 26.290 1.00 62.84 83 GLU A C 1
ATOM 599 O O . GLU A 1 83 ? -2.247 -1.481 25.981 1.00 62.84 83 GLU A O 1
ATOM 604 N N . ILE A 1 84 ? -1.352 -3.505 25.618 1.00 63.19 84 ILE A N 1
ATOM 605 C CA . ILE A 1 84 ? -2.341 -3.884 24.602 1.00 63.19 84 ILE A CA 1
ATOM 606 C C . ILE A 1 84 ? -3.611 -4.303 25.339 1.00 63.19 84 ILE A C 1
ATOM 608 O O . ILE A 1 84 ? -3.664 -5.373 25.940 1.00 63.19 84 ILE A O 1
ATOM 612 N N . LEU A 1 85 ? -4.641 -3.468 25.249 1.00 66.75 85 LEU A N 1
ATOM 613 C CA . LEU A 1 85 ? -5.953 -3.728 25.833 1.00 66.75 85 LEU A CA 1
ATOM 614 C C . LEU A 1 85 ? -6.742 -4.740 24.995 1.00 66.75 85 LEU A C 1
ATOM 616 O O . LEU A 1 85 ? -7.456 -5.578 25.543 1.00 66.75 85 LEU A O 1
ATOM 620 N N . LYS A 1 86 ? -6.624 -4.664 23.660 1.00 76.31 86 LYS A N 1
ATOM 621 C CA . LYS A 1 86 ? -7.305 -5.578 22.734 1.00 76.31 86 LYS A CA 1
ATOM 622 C C . LYS A 1 86 ? -6.657 -5.593 21.356 1.00 76.31 86 LYS A C 1
ATOM 624 O O . LYS A 1 86 ? -6.412 -4.543 20.766 1.00 76.31 86 LYS A O 1
ATOM 629 N N . ASP A 1 87 ? -6.508 -6.794 20.811 1.00 82.31 87 ASP A N 1
ATOM 630 C CA . ASP A 1 87 ? -6.268 -7.022 19.388 1.00 82.31 87 ASP A CA 1
ATOM 631 C C . ASP A 1 87 ? -7.573 -7.482 18.728 1.00 82.31 87 ASP A C 1
ATOM 633 O O . ASP A 1 87 ? -8.210 -8.436 19.181 1.00 82.31 87 ASP A O 1
ATOM 637 N N . CYS A 1 88 ? -7.970 -6.810 17.650 1.00 82.56 88 CYS A N 1
ATOM 638 C CA . CYS A 1 88 ? -9.163 -7.130 16.883 1.00 82.56 88 CYS A CA 1
ATOM 639 C C . CYS A 1 88 ? -8.815 -7.465 15.431 1.00 82.56 88 CYS A C 1
ATOM 641 O O . CYS A 1 88 ? -8.353 -6.602 14.684 1.00 82.56 88 CYS A O 1
ATOM 643 N N . ALA A 1 89 ? -9.042 -8.719 15.031 1.00 78.31 89 ALA A N 1
ATOM 644 C CA . ALA A 1 89 ? -8.799 -9.179 13.664 1.00 78.31 89 ALA A CA 1
ATOM 645 C C . ALA A 1 89 ? -10.012 -8.955 12.746 1.00 78.31 89 ALA A C 1
ATOM 647 O O . ALA A 1 89 ? -9.848 -8.469 11.631 1.00 78.31 89 ALA A O 1
ATOM 648 N N . VAL A 1 90 ? -11.224 -9.282 13.210 1.00 80.12 90 VAL A N 1
ATOM 649 C CA . VAL A 1 90 ? -12.492 -9.117 12.480 1.00 80.12 90 VAL A CA 1
ATOM 650 C C . VAL A 1 90 ? -13.583 -8.845 13.511 1.00 80.12 90 VAL A C 1
ATOM 652 O O . VAL A 1 90 ? -13.780 -9.690 14.373 1.00 80.12 90 VAL A O 1
ATOM 655 N N . ASP A 1 91 ? -14.229 -7.679 13.417 1.00 85.81 91 ASP A N 1
ATOM 656 C CA . ASP A 1 91 ? -15.368 -7.210 14.232 1.00 85.81 91 ASP A CA 1
ATOM 657 C C . ASP A 1 91 ? -15.297 -7.522 15.747 1.00 85.81 91 ASP A C 1
ATOM 659 O O . ASP A 1 91 ? -15.595 -8.628 16.200 1.00 85.81 91 ASP A O 1
ATOM 663 N N . CYS A 1 92 ? -14.931 -6.524 16.556 1.00 85.88 92 CYS A N 1
ATOM 664 C CA . CYS A 1 92 ? -14.853 -6.668 18.007 1.00 85.88 92 CYS A CA 1
ATOM 665 C C . CYS A 1 92 ? -15.422 -5.459 18.740 1.00 85.88 92 CYS A C 1
ATOM 667 O O . CYS A 1 92 ? -15.322 -4.317 18.292 1.00 85.88 92 CYS A O 1
ATOM 669 N N . LEU A 1 93 ? -15.939 -5.717 19.937 1.00 83.62 93 LEU A N 1
ATOM 670 C CA . LEU A 1 93 ? -16.409 -4.698 20.866 1.00 83.62 93 LEU A CA 1
ATOM 671 C C . LEU A 1 93 ? -15.472 -4.643 22.073 1.00 83.62 93 LEU A C 1
ATOM 673 O O . LEU A 1 93 ? -15.086 -5.681 22.607 1.00 83.62 93 LEU A O 1
ATOM 677 N N . LEU A 1 94 ? -15.128 -3.430 22.496 1.00 81.38 94 LEU A N 1
ATOM 678 C CA . LEU A 1 94 ? -14.307 -3.151 23.672 1.00 81.38 94 LEU A CA 1
ATOM 679 C C . LEU A 1 94 ? -15.096 -2.254 24.628 1.00 81.38 94 LEU A C 1
ATOM 681 O O . LEU A 1 94 ? -15.628 -1.230 24.201 1.00 81.38 94 LEU A O 1
ATOM 685 N N . GLY A 1 95 ? -15.175 -2.615 25.909 1.00 78.88 95 GLY A N 1
ATOM 686 C CA . GLY A 1 95 ? -15.775 -1.741 26.916 1.00 78.88 95 GLY A CA 1
ATOM 687 C C . GLY A 1 95 ? -14.777 -0.674 27.357 1.00 78.88 95 GLY A C 1
ATOM 688 O O . GLY A 1 95 ? -13.746 -0.998 27.938 1.00 78.88 95 GLY A O 1
ATOM 689 N N . VAL A 1 96 ? -15.071 0.600 27.097 1.00 79.38 96 VAL A N 1
ATOM 690 C CA . VAL A 1 96 ? -14.170 1.720 27.397 1.00 79.38 96 VAL A CA 1
ATOM 691 C C . VAL A 1 96 ? -14.862 2.736 28.295 1.00 79.38 96 VAL A C 1
ATOM 693 O O . VAL A 1 96 ? -16.020 3.111 28.094 1.00 79.38 96 VAL A O 1
ATOM 696 N N . LYS A 1 97 ? -14.119 3.214 29.291 1.00 79.50 97 LYS A N 1
ATOM 697 C CA . LYS A 1 97 ? -14.539 4.306 30.163 1.00 79.50 97 LYS A CA 1
ATOM 698 C C . LYS A 1 97 ? -14.445 5.649 29.430 1.00 79.50 97 LYS A C 1
ATOM 700 O O . LYS A 1 97 ? -13.442 5.960 28.788 1.00 79.50 97 LYS A O 1
ATOM 705 N N . ALA A 1 98 ? -15.469 6.481 29.587 1.00 80.38 98 ALA A N 1
ATOM 706 C CA . ALA A 1 98 ? -15.420 7.875 29.158 1.00 80.38 98 ALA A CA 1
ATOM 707 C C . ALA A 1 98 ? -14.243 8.631 29.806 1.00 80.38 98 ALA A C 1
ATOM 709 O O . ALA A 1 98 ? -13.962 8.482 30.995 1.00 80.38 98 ALA A O 1
ATOM 710 N N . GLY A 1 99 ? -13.567 9.472 29.032 1.00 80.12 99 GLY A N 1
ATOM 711 C CA . GLY A 1 99 ? -12.378 10.210 29.447 1.00 80.12 99 GLY A CA 1
ATOM 712 C C . GLY A 1 99 ? -11.070 9.421 29.337 1.00 80.12 99 GLY A C 1
ATOM 713 O O . GLY A 1 99 ? -10.010 10.001 29.569 1.00 80.12 99 GLY A O 1
ATOM 714 N N . THR A 1 100 ? -11.098 8.136 28.966 1.00 82.31 100 THR A N 1
ATOM 715 C CA . THR A 1 100 ? -9.870 7.355 28.769 1.00 82.31 100 THR A CA 1
ATOM 716 C C . THR A 1 100 ? -9.154 7.783 27.493 1.00 82.31 100 THR A C 1
ATOM 718 O O . THR A 1 100 ? -9.750 7.825 26.417 1.00 82.31 100 THR A O 1
ATOM 721 N N . LEU A 1 101 ? -7.857 8.073 27.603 1.00 85.38 101 LEU A N 1
ATOM 722 C CA . LEU A 1 101 ? -6.993 8.316 26.453 1.00 85.38 101 LEU A CA 1
ATOM 723 C C . LEU A 1 101 ? -6.592 6.974 25.826 1.00 85.38 101 LEU A C 1
ATOM 725 O O . LEU A 1 101 ? -5.869 6.188 26.438 1.00 85.38 101 LEU A O 1
ATOM 729 N N . LEU A 1 102 ? -7.063 6.731 24.607 1.00 87.88 102 LEU A N 1
ATOM 730 C CA . LEU A 1 102 ? -6.789 5.523 23.841 1.00 87.88 102 LEU A CA 1
ATOM 731 C C . LEU A 1 102 ? -5.854 5.809 22.675 1.00 87.88 102 LEU A C 1
ATOM 733 O O . LEU A 1 102 ? -5.896 6.879 22.067 1.00 87.88 102 LEU A O 1
ATOM 737 N N . THR A 1 103 ? -5.060 4.802 22.325 1.00 90.44 103 THR A N 1
ATOM 738 C CA . THR A 1 103 ? -4.369 4.723 21.042 1.00 90.44 103 THR A CA 1
ATOM 739 C C . THR A 1 103 ? -4.888 3.516 20.274 1.00 90.44 103 THR A C 1
ATOM 741 O O . THR A 1 103 ? -4.847 2.394 20.771 1.00 90.44 103 THR A O 1
ATOM 744 N N . VAL A 1 104 ? -5.373 3.741 19.055 1.00 90.88 104 VAL A N 1
ATOM 745 C CA . VAL A 1 104 ? -5.776 2.681 18.126 1.00 90.88 104 VAL A CA 1
ATOM 746 C C . VAL A 1 104 ? -4.812 2.662 16.949 1.00 90.88 104 VAL A C 1
ATOM 748 O O . VAL A 1 104 ? -4.465 3.702 16.391 1.00 90.88 104 VAL A O 1
ATOM 751 N N . GLU A 1 105 ? -4.353 1.477 16.574 1.00 93.38 105 GLU A N 1
ATOM 752 C CA . GLU A 1 105 ? -3.408 1.294 15.478 1.00 93.38 105 GLU A CA 1
ATOM 753 C C . GLU A 1 105 ? -3.877 0.174 14.553 1.00 93.38 105 GLU A C 1
ATOM 755 O O . GLU A 1 105 ? -4.018 -0.976 14.967 1.00 93.38 105 GLU A O 1
ATOM 760 N N . ALA A 1 106 ? -4.100 0.507 13.284 1.00 94.62 106 ALA A N 1
ATOM 761 C CA . ALA A 1 106 ? -4.362 -0.458 12.230 1.00 94.62 106 ALA A CA 1
ATOM 762 C C . ALA A 1 106 ? -3.035 -1.023 11.709 1.00 94.62 106 ALA A C 1
ATOM 764 O O . ALA A 1 106 ? -2.241 -0.321 11.079 1.00 94.62 106 ALA A O 1
ATOM 765 N N . LYS A 1 107 ? -2.803 -2.311 11.960 1.00 92.44 107 LYS A N 1
ATOM 766 C CA . LYS A 1 107 ? -1.622 -3.057 11.519 1.00 92.44 107 LYS A CA 1
ATOM 767 C C . LYS A 1 107 ? -1.997 -3.961 10.345 1.00 92.44 107 LYS A C 1
ATOM 769 O O . LYS A 1 107 ? -2.654 -4.980 10.574 1.00 92.44 107 LYS A O 1
ATOM 774 N N . PRO A 1 108 ? -1.612 -3.618 9.105 1.00 91.50 108 PRO A N 1
ATOM 775 C CA . PRO A 1 108 ? -1.810 -4.516 7.976 1.00 91.50 108 PRO A CA 1
ATOM 776 C C . PRO A 1 108 ? -0.971 -5.789 8.144 1.00 91.50 108 PRO A C 1
ATOM 778 O O . PRO A 1 108 ? 0.141 -5.752 8.676 1.00 91.50 108 PRO A O 1
ATOM 781 N N . GLU A 1 109 ? -1.502 -6.919 7.686 1.00 88.56 109 GLU A N 1
ATOM 782 C CA . GLU A 1 109 ? -0.728 -8.156 7.546 1.00 88.56 109 GLU A CA 1
ATOM 783 C C . GLU A 1 109 ? 0.216 -8.072 6.330 1.00 88.56 109 GLU A C 1
ATOM 785 O O . GLU A 1 109 ? -0.023 -7.271 5.419 1.00 88.56 109 GLU A O 1
ATOM 790 N N . PRO A 1 110 ? 1.277 -8.902 6.259 1.00 82.88 110 PRO A N 1
ATOM 791 C CA . PRO A 1 110 ? 2.120 -8.986 5.068 1.00 82.88 110 PRO A CA 1
ATOM 792 C C . PRO A 1 110 ? 1.293 -9.176 3.785 1.00 82.88 110 PRO A C 1
ATOM 794 O O . PRO A 1 110 ? 0.399 -10.019 3.728 1.00 82.88 110 PRO A O 1
ATOM 797 N N . GLY A 1 111 ? 1.581 -8.378 2.753 1.00 77.62 111 GLY A N 1
ATOM 798 C CA . GLY A 1 111 ? 0.817 -8.381 1.496 1.00 77.62 111 GLY A CA 1
ATOM 799 C C . GLY A 1 111 ? -0.435 -7.511 1.496 1.00 77.62 111 GLY A C 1
ATOM 800 O O . GLY A 1 111 ? -1.150 -7.483 0.492 1.00 77.62 111 GLY A O 1
ATOM 801 N N . SER A 1 112 ? -0.678 -6.770 2.574 1.00 86.75 112 SER A N 1
ATOM 802 C CA . SER A 1 112 ? -1.754 -5.789 2.676 1.00 86.75 112 SER A CA 1
ATOM 803 C C . SER A 1 112 ? -1.220 -4.409 3.052 1.00 86.75 112 SER A C 1
ATOM 805 O O . SER A 1 112 ? -0.122 -4.282 3.587 1.00 86.75 112 SER A O 1
ATOM 807 N N . ASP A 1 113 ? -2.025 -3.386 2.794 1.00 87.25 113 ASP A N 1
ATOM 808 C CA . ASP A 1 113 ? -1.796 -2.008 3.217 1.00 87.25 113 ASP A CA 1
ATOM 809 C C . ASP A 1 113 ? -2.996 -1.494 4.000 1.00 87.25 113 ASP A C 1
ATOM 811 O O . ASP A 1 113 ? -4.144 -1.832 3.706 1.00 87.25 113 ASP A O 1
ATOM 815 N N . PHE A 1 114 ? -2.731 -0.632 4.979 1.00 90.25 114 PHE A N 1
ATOM 816 C CA . PHE A 1 114 ? -3.769 0.208 5.559 1.00 90.25 114 PHE A CA 1
ATOM 817 C C . PHE A 1 114 ? -4.108 1.324 4.568 1.00 90.25 114 PHE A C 1
ATOM 819 O O . PHE A 1 114 ? -3.222 2.070 4.155 1.00 90.25 114 PHE A O 1
ATOM 826 N N . LEU A 1 115 ? -5.381 1.435 4.192 1.00 86.44 115 LEU A N 1
ATOM 827 C CA . LEU A 1 115 ? -5.845 2.458 3.260 1.00 86.44 115 LEU A CA 1
ATOM 828 C C . LEU A 1 115 ? -6.278 3.714 4.014 1.00 86.44 115 LEU A C 1
ATOM 830 O O . LEU A 1 115 ? -5.742 4.792 3.775 1.00 86.44 115 LEU A O 1
ATOM 834 N N . TYR A 1 116 ? -7.263 3.576 4.902 1.00 89.56 116 TYR A N 1
ATOM 835 C CA . TYR A 1 116 ? -7.831 4.675 5.680 1.00 89.56 116 TYR A CA 1
ATOM 836 C C . TYR A 1 116 ? -8.770 4.149 6.779 1.00 89.56 116 TYR A C 1
ATOM 838 O O . TYR A 1 116 ? -9.146 2.972 6.801 1.00 89.56 116 TYR A O 1
ATOM 846 N N . TRP A 1 117 ? -9.150 5.043 7.694 1.00 93.69 117 TRP A N 1
ATOM 847 C CA . TRP A 1 117 ? -10.209 4.819 8.676 1.00 93.69 117 TRP A CA 1
ATOM 848 C C . TRP A 1 117 ? -11.556 5.303 8.135 1.00 93.69 117 TRP A C 1
ATOM 850 O O . TRP A 1 117 ? -11.627 6.352 7.501 1.00 93.69 117 TRP A O 1
ATOM 860 N N . GLU A 1 118 ? -12.622 4.564 8.419 1.00 91.69 118 GLU A N 1
ATOM 861 C CA . GLU A 1 118 ? -14.016 4.965 8.209 1.00 91.69 118 GLU A CA 1
ATOM 862 C C . GLU A 1 118 ? -14.690 5.295 9.554 1.00 91.69 118 GLU A C 1
ATOM 864 O O . GLU A 1 118 ? -14.104 5.121 10.630 1.00 91.69 118 GLU A O 1
ATOM 869 N N . ASP A 1 119 ? -15.937 5.763 9.474 1.00 91.62 119 ASP A N 1
ATOM 870 C CA . ASP A 1 119 ? -16.804 6.050 10.620 1.00 91.62 119 ASP A CA 1
ATOM 871 C C . ASP A 1 119 ? -16.193 7.100 11.570 1.00 91.62 119 ASP A C 1
ATOM 873 O O . ASP A 1 119 ? -15.636 8.101 11.116 1.00 91.62 119 ASP A O 1
ATOM 877 N N . TYR A 1 120 ? -16.291 6.912 12.888 1.00 89.56 120 TYR A N 1
ATOM 878 C CA . TYR A 1 120 ? -15.778 7.871 13.870 1.00 89.56 120 TYR A CA 1
ATOM 879 C C . TYR A 1 120 ? -14.264 8.080 13.736 1.00 89.56 120 TYR A C 1
ATOM 881 O O . TYR A 1 120 ? -13.771 9.206 13.807 1.00 89.56 120 TYR A O 1
ATOM 889 N N . CYS A 1 121 ? -13.507 7.013 13.473 1.00 91.50 121 CYS A N 1
ATOM 890 C CA . CYS A 1 121 ? -12.058 7.129 13.330 1.00 91.50 121 CYS A CA 1
ATOM 891 C C . CYS A 1 121 ? -11.636 7.953 12.098 1.00 91.50 121 CYS A C 1
ATOM 893 O O . CYS A 1 121 ? -10.551 8.535 12.115 1.00 91.50 121 CYS A O 1
ATOM 895 N N . ALA A 1 122 ? -12.495 8.101 11.082 1.00 91.69 122 ALA A N 1
ATOM 896 C CA . ALA A 1 122 ? -12.228 8.989 9.948 1.00 91.69 122 ALA A CA 1
ATOM 897 C C . ALA A 1 122 ? -12.126 10.469 10.362 1.00 91.69 122 ALA A C 1
ATOM 899 O O . ALA A 1 122 ? -11.378 11.229 9.747 1.00 91.69 122 ALA A O 1
ATOM 900 N N . THR A 1 123 ? -12.843 10.892 11.413 1.00 90.19 123 THR A N 1
ATOM 901 C CA . THR A 1 123 ? -12.817 12.291 11.881 1.00 90.19 123 THR A CA 1
ATOM 902 C C . THR A 1 123 ? -11.586 12.621 12.721 1.00 90.19 123 THR A C 1
ATOM 904 O O . THR A 1 123 ? -11.298 13.791 12.956 1.00 90.19 123 THR A O 1
ATOM 907 N N . LEU A 1 124 ? -10.860 11.601 13.186 1.00 90.19 124 LEU A N 1
ATOM 908 C CA . LEU A 1 124 ? -9.683 11.757 14.043 1.00 90.19 124 LEU A CA 1
ATOM 909 C C . LEU A 1 124 ? -8.386 11.925 13.240 1.00 90.19 124 LEU A C 1
ATOM 911 O O . LEU A 1 124 ? -7.414 12.477 13.754 1.00 90.19 124 LEU A O 1
ATOM 915 N N . GLY A 1 125 ? -8.361 11.459 11.989 1.00 89.56 125 GLY A N 1
ATOM 916 C CA . GLY A 1 125 ? -7.231 11.631 11.084 1.00 89.56 125 GLY A CA 1
ATOM 917 C C . GLY A 1 125 ? -7.076 10.498 10.071 1.00 89.56 125 GLY A C 1
ATOM 918 O O . GLY A 1 125 ? -7.840 9.538 10.040 1.00 89.56 125 GLY A O 1
ATOM 919 N N . SER A 1 126 ? -6.041 10.611 9.239 1.00 87.38 126 SER A N 1
ATOM 920 C CA . SER A 1 126 ? -5.707 9.644 8.181 1.00 87.38 126 SER A CA 1
ATOM 921 C C . SER A 1 126 ? -4.530 8.723 8.520 1.00 87.38 126 SER A C 1
ATOM 923 O O . SER A 1 126 ? -4.199 7.832 7.743 1.00 87.38 126 SER A O 1
ATOM 925 N N . SER A 1 127 ? -3.880 8.931 9.667 1.00 91.62 127 SER A N 1
ATOM 926 C CA . SER A 1 127 ? -2.781 8.082 10.132 1.00 91.62 127 SER A CA 1
ATOM 927 C C . SER A 1 127 ? -3.292 6.690 10.517 1.00 91.62 127 SER A C 1
ATOM 929 O O . SER A 1 127 ? -4.349 6.562 11.134 1.00 91.62 127 SER A O 1
ATOM 931 N N . SER A 1 128 ? -2.516 5.639 10.225 1.00 92.12 128 SER A N 1
ATOM 932 C CA . SER A 1 128 ? -2.826 4.269 10.669 1.00 92.12 128 SER A CA 1
ATOM 933 C C . SER A 1 128 ? -2.841 4.133 12.193 1.00 92.12 128 SER A C 1
ATOM 935 O O . SER A 1 128 ? -3.498 3.241 12.723 1.00 92.12 128 SER A O 1
ATOM 937 N N . ARG A 1 129 ? -2.152 5.037 12.897 1.00 93.56 129 ARG A N 1
ATOM 938 C CA . ARG A 1 129 ? -2.165 5.177 14.353 1.00 93.56 129 ARG A CA 1
ATOM 939 C C . ARG A 1 129 ? -2.857 6.480 14.745 1.00 93.56 129 ARG A C 1
ATOM 941 O O . ARG A 1 129 ? -2.416 7.553 14.327 1.00 93.56 129 ARG A O 1
ATOM 948 N N . LEU A 1 130 ? -3.894 6.379 15.569 1.00 92.50 130 LEU A N 1
ATOM 949 C CA . LEU A 1 130 ? -4.679 7.496 16.091 1.00 92.50 130 LEU A CA 1
ATOM 950 C C . LEU A 1 130 ? -4.658 7.478 17.620 1.00 92.50 130 LEU A C 1
ATOM 952 O O . LEU A 1 130 ? -4.732 6.408 18.223 1.00 92.50 130 LEU A O 1
ATOM 956 N N . SER A 1 131 ? -4.623 8.656 18.241 1.00 90.88 131 SER A N 1
ATOM 957 C CA . SER A 1 131 ? -4.756 8.811 19.693 1.00 90.88 131 SER A CA 1
ATOM 958 C C . SER A 1 131 ? -5.870 9.803 20.006 1.00 90.88 131 SER A C 1
ATOM 960 O O . SER A 1 131 ? -5.901 10.893 19.437 1.00 90.88 131 SER A O 1
ATOM 962 N N . PHE A 1 132 ? -6.794 9.430 20.889 1.00 89.44 132 PHE A N 1
ATOM 963 C CA . PHE A 1 132 ? -7.958 10.251 21.225 1.00 89.44 132 PHE A CA 1
ATOM 964 C C . PHE A 1 132 ? -8.502 9.933 22.617 1.00 89.44 132 PHE A C 1
ATOM 966 O O . PHE A 1 132 ? -8.325 8.835 23.141 1.00 89.44 132 PHE A O 1
ATOM 973 N N . VAL A 1 133 ? -9.190 10.905 23.214 1.00 87.75 133 VAL A N 1
ATOM 974 C CA . VAL A 1 133 ? -9.940 10.698 24.456 1.00 87.75 133 VAL A CA 1
ATOM 975 C C . VAL A 1 133 ? -11.312 10.140 24.097 1.00 87.75 133 VAL A C 1
ATOM 977 O O . VAL A 1 133 ? -12.050 10.747 23.322 1.00 87.75 133 VAL A O 1
ATOM 980 N N . PHE A 1 134 ? -11.643 8.970 24.633 1.00 84.31 134 PHE A N 1
ATOM 981 C CA . PHE A 1 134 ? -12.930 8.329 24.405 1.00 84.31 134 PHE A CA 1
ATOM 982 C C . PHE A 1 134 ? -14.037 9.095 25.136 1.00 84.31 134 PHE A C 1
ATOM 984 O O . PHE A 1 134 ? -13.954 9.290 26.345 1.00 84.31 134 PHE A O 1
ATOM 991 N N . SER A 1 135 ? -15.079 9.518 24.425 1.00 78.31 135 SER A N 1
ATOM 992 C CA . SER A 1 135 ? -16.197 10.278 24.999 1.00 78.31 135 SER A CA 1
ATOM 993 C C . SER A 1 135 ? -17.479 9.458 24.942 1.00 78.31 135 SER A C 1
ATOM 995 O O . SER A 1 135 ? -17.831 8.945 23.882 1.00 78.31 135 SER A O 1
ATOM 997 N N . ALA A 1 136 ? -18.170 9.359 26.078 1.00 65.12 136 ALA A N 1
ATOM 998 C CA . ALA A 1 136 ? -19.457 8.678 26.187 1.00 65.12 136 ALA A CA 1
ATOM 999 C C . ALA A 1 136 ? -20.615 9.500 25.594 1.00 65.12 136 ALA A C 1
ATOM 1001 O O . ALA A 1 136 ? -20.560 10.732 25.565 1.00 65.12 136 ALA A O 1
ATOM 1002 N N . GLY A 1 137 ? -21.685 8.820 25.178 1.00 62.38 137 GLY A N 1
ATOM 1003 C CA . GLY A 1 137 ? -22.995 9.416 24.901 1.00 62.38 137 GLY A CA 1
ATOM 1004 C C . GLY A 1 137 ? -23.297 9.741 23.438 1.00 62.38 137 GLY A C 1
ATOM 1005 O O . GLY A 1 137 ? -24.325 10.356 23.162 1.00 62.38 137 GLY A O 1
ATOM 1006 N N . THR A 1 138 ? -22.447 9.341 22.489 1.00 58.00 138 THR A N 1
ATOM 1007 C CA . THR A 1 138 ? -22.659 9.636 21.057 1.00 58.00 138 THR A CA 1
ATOM 1008 C C . THR A 1 138 ? -23.440 8.564 20.298 1.00 58.00 138 THR A C 1
ATOM 1010 O O . THR A 1 138 ? -23.912 8.841 19.201 1.00 58.00 138 THR A O 1
ATOM 1013 N N . GLY A 1 139 ? -23.654 7.381 20.886 1.00 56.47 139 GLY A N 1
ATOM 1014 C CA . GLY A 1 139 ? -24.308 6.268 20.197 1.00 56.47 139 GLY A CA 1
ATOM 1015 C C . GLY A 1 139 ? -23.388 5.671 19.128 1.00 56.47 139 GLY A C 1
ATOM 1016 O O . GLY A 1 139 ? -23.276 6.192 18.028 1.00 56.47 139 GLY A O 1
ATOM 1017 N N . ALA A 1 140 ? -22.749 4.552 19.477 1.00 59.09 140 ALA A N 1
ATOM 1018 C CA . ALA A 1 140 ? -21.809 3.779 18.659 1.00 59.09 140 ALA A CA 1
ATOM 1019 C C . ALA A 1 140 ? -20.565 4.552 18.170 1.00 59.09 140 ALA A C 1
ATOM 1021 O O . ALA A 1 140 ? -20.498 5.057 17.050 1.00 59.09 140 ALA A O 1
ATOM 1022 N N . THR A 1 141 ? -19.510 4.528 18.987 1.00 80.81 141 THR A N 1
ATOM 1023 C CA . THR A 1 141 ? -18.147 4.891 18.581 1.00 80.81 141 THR A CA 1
ATOM 1024 C C . THR A 1 141 ? -17.587 3.769 17.700 1.00 80.81 141 THR A C 1
ATOM 1026 O O . THR A 1 141 ? -16.894 2.870 18.175 1.00 80.81 141 THR A O 1
ATOM 1029 N N . LEU A 1 142 ? -17.977 3.748 16.425 1.00 88.19 142 LEU A N 1
ATOM 1030 C CA . LEU A 1 142 ? -17.529 2.756 15.451 1.00 88.19 142 LEU A CA 1
ATOM 1031 C C . LEU A 1 142 ? -16.260 3.236 14.744 1.00 88.19 142 LEU A C 1
ATOM 1033 O O . LEU A 1 142 ? -16.223 4.328 14.188 1.00 88.19 142 LEU A O 1
ATOM 1037 N N . CYS A 1 143 ? -15.235 2.395 14.732 1.00 91.31 143 CYS A N 1
ATOM 1038 C CA . CYS A 1 143 ? -13.995 2.602 14.007 1.00 91.31 143 CYS A CA 1
ATOM 1039 C C . CYS A 1 143 ? -13.754 1.434 13.060 1.00 91.31 143 CYS A C 1
ATOM 1041 O O . CYS A 1 143 ? -13.452 0.319 13.491 1.00 91.31 143 CYS A O 1
ATOM 1043 N N . THR A 1 144 ? -13.835 1.705 11.762 1.00 93.25 144 THR A N 1
ATOM 1044 C CA . THR A 1 144 ? -13.579 0.696 10.737 1.00 93.25 144 THR A CA 1
ATOM 1045 C C . THR A 1 144 ? -12.235 0.965 10.062 1.00 93.25 144 THR A C 1
ATOM 1047 O O . THR A 1 144 ? -12.056 2.001 9.428 1.00 93.25 144 THR A O 1
ATOM 1050 N N . ALA A 1 145 ? -11.278 0.041 10.167 1.00 95.06 145 ALA A N 1
ATOM 1051 C CA . ALA A 1 145 ? -10.038 0.079 9.390 1.00 95.06 145 ALA A CA 1
ATOM 1052 C C . ALA A 1 145 ? -10.253 -0.573 8.020 1.00 95.06 145 ALA A C 1
ATOM 1054 O O . ALA A 1 145 ? -10.681 -1.730 7.934 1.00 95.06 145 ALA A O 1
ATOM 1055 N N . ARG A 1 146 ? -9.909 0.138 6.943 1.00 92.56 146 ARG A N 1
ATOM 1056 C CA . ARG A 1 146 ? -9.896 -0.422 5.589 1.00 92.56 146 ARG A CA 1
ATOM 1057 C C . ARG A 1 146 ? -8.498 -0.895 5.219 1.00 92.56 146 ARG A C 1
ATOM 1059 O O . ARG A 1 146 ? -7.565 -0.097 5.175 1.00 92.56 146 ARG A O 1
ATOM 1066 N N . PHE A 1 147 ? -8.377 -2.178 4.896 1.00 91.44 147 PHE A N 1
ATOM 1067 C CA . PHE A 1 147 ? -7.157 -2.777 4.369 1.00 91.44 147 PHE A CA 1
ATOM 1068 C C . PHE A 1 147 ? -7.308 -3.109 2.880 1.00 91.44 147 PHE A C 1
ATOM 1070 O O . PHE A 1 147 ? -8.324 -3.642 2.426 1.00 91.44 147 PHE A O 1
ATOM 1077 N N . GLY A 1 148 ? -6.280 -2.793 2.103 1.00 84.94 148 GLY A N 1
ATOM 1078 C CA . GLY A 1 148 ? -6.160 -3.120 0.686 1.00 84.94 148 GLY A CA 1
ATOM 1079 C C . GLY A 1 148 ? -5.037 -4.116 0.449 1.00 84.94 148 GLY A C 1
ATOM 1080 O O . GLY A 1 148 ? -4.228 -4.377 1.332 1.00 84.94 148 GLY A O 1
ATOM 1081 N N . THR A 1 149 ? -4.969 -4.676 -0.752 1.00 83.06 149 THR A N 1
ATOM 1082 C CA . THR A 1 149 ? -3.793 -5.438 -1.188 1.00 83.06 149 THR A CA 1
ATOM 1083 C C . THR A 1 149 ? -2.599 -4.501 -1.337 1.00 83.06 149 THR A C 1
ATOM 1085 O O . THR A 1 149 ? -2.760 -3.423 -1.909 1.00 83.06 149 THR A O 1
ATOM 1088 N N . LEU A 1 150 ? -1.414 -4.930 -0.911 1.00 82.00 150 LEU A N 1
ATOM 1089 C CA . LEU A 1 150 ? -0.167 -4.193 -1.108 1.00 82.00 150 LEU A CA 1
ATOM 1090 C C . LEU A 1 150 ? 0.159 -4.140 -2.607 1.00 82.00 150 LEU A C 1
ATOM 1092 O O . LEU A 1 150 ? 0.516 -5.154 -3.205 1.00 82.00 150 LEU A O 1
ATOM 1096 N N . ARG A 1 151 ? 0.007 -2.975 -3.236 1.00 85.75 151 ARG A N 1
ATOM 1097 C CA . ARG A 1 151 ? 0.194 -2.813 -4.688 1.00 85.75 151 ARG A CA 1
ATOM 1098 C C . ARG A 1 151 ? 1.643 -2.464 -5.005 1.00 85.75 151 ARG A C 1
ATOM 1100 O O . ARG A 1 151 ? 2.268 -1.665 -4.319 1.00 85.75 151 ARG A O 1
ATOM 1107 N N . GLY A 1 152 ? 2.164 -3.031 -6.085 1.00 88.94 152 GLY A N 1
ATOM 1108 C CA . GLY A 1 152 ? 3.488 -2.730 -6.612 1.00 88.94 152 GLY A CA 1
ATOM 1109 C C . GLY A 1 152 ? 3.499 -2.772 -8.133 1.00 88.94 152 GLY A C 1
ATOM 1110 O O . GLY A 1 152 ? 2.653 -3.410 -8.752 1.00 88.94 152 GLY A O 1
ATOM 1111 N N . VAL A 1 153 ? 4.471 -2.104 -8.748 1.00 90.75 153 VAL A N 1
ATOM 1112 C CA . VAL A 1 153 ? 4.726 -2.202 -10.191 1.00 90.75 153 VAL A CA 1
ATOM 1113 C C . VAL A 1 153 ? 6.159 -2.671 -10.392 1.00 90.75 153 VAL A C 1
ATOM 1115 O O . VAL A 1 153 ? 7.073 -2.146 -9.754 1.00 90.75 153 VAL A O 1
ATOM 1118 N N . ARG A 1 154 ? 6.358 -3.639 -11.287 1.00 91.69 154 ARG A N 1
ATOM 1119 C CA . ARG A 1 154 ? 7.684 -4.142 -11.663 1.00 91.69 154 ARG A CA 1
ATOM 1120 C C . ARG A 1 154 ? 7.860 -4.244 -13.172 1.00 91.69 154 ARG A C 1
ATOM 1122 O O . ARG A 1 154 ? 6.878 -4.326 -13.912 1.00 91.69 154 ARG A O 1
ATOM 1129 N N . PHE A 1 155 ? 9.114 -4.325 -13.602 1.00 90.81 155 PHE A N 1
ATOM 1130 C CA . PHE A 1 155 ? 9.453 -4.855 -14.918 1.00 90.81 155 PHE A CA 1
ATOM 1131 C C . PHE A 1 155 ? 9.463 -6.384 -14.891 1.00 90.81 155 PHE A C 1
ATOM 1133 O O . PHE A 1 155 ? 9.931 -6.998 -13.932 1.00 90.81 155 PHE A O 1
ATOM 1140 N N . HIS A 1 156 ? 8.974 -7.000 -15.962 1.00 88.56 156 HIS A N 1
ATOM 1141 C CA . HIS A 1 156 ? 9.100 -8.429 -16.194 1.00 88.56 156 HIS A CA 1
ATOM 1142 C C . HIS A 1 156 ? 9.420 -8.701 -17.676 1.00 88.56 156 HIS A C 1
ATOM 1144 O O . HIS A 1 156 ? 8.634 -8.313 -18.535 1.00 88.56 156 HIS A O 1
ATOM 1150 N N . PRO A 1 157 ? 10.541 -9.361 -18.001 1.00 88.81 157 PRO A N 1
ATOM 1151 C CA . PRO A 1 157 ? 11.632 -9.673 -17.084 1.00 88.81 157 PRO A CA 1
ATOM 1152 C C . PRO A 1 157 ? 12.391 -8.392 -16.664 1.00 88.81 157 PRO A C 1
ATOM 1154 O O . PRO A 1 157 ? 12.364 -7.384 -17.369 1.00 88.81 157 PRO A O 1
ATOM 1157 N N . SER A 1 158 ? 13.061 -8.422 -15.510 1.00 89.50 158 SER A N 1
ATOM 1158 C CA . SER A 1 158 ? 13.872 -7.310 -14.989 1.00 89.50 158 SER A CA 1
ATOM 1159 C C . SER A 1 158 ? 15.379 -7.518 -15.226 1.00 89.50 158 SER A C 1
ATOM 1161 O O . SER A 1 158 ? 15.812 -8.561 -15.737 1.00 89.50 158 SER A O 1
ATOM 1163 N N . GLY A 1 159 ? 16.200 -6.524 -14.873 1.00 88.81 159 GLY A N 1
ATOM 1164 C CA . GLY A 1 159 ? 17.663 -6.587 -14.988 1.00 88.81 159 GLY A CA 1
ATOM 1165 C C . GLY A 1 159 ? 18.190 -6.376 -16.412 1.00 88.81 159 GLY A C 1
ATOM 1166 O O . GLY A 1 159 ? 17.527 -5.751 -17.237 1.00 88.81 159 GLY A O 1
ATOM 1167 N N . ASP A 1 160 ? 19.400 -6.867 -16.699 1.00 90.94 160 ASP A N 1
ATOM 1168 C CA . ASP A 1 160 ? 20.023 -6.748 -18.026 1.00 90.94 160 ASP A CA 1
ATOM 1169 C C . ASP A 1 160 ? 19.403 -7.734 -19.027 1.00 90.94 160 ASP A C 1
ATOM 1171 O O . ASP A 1 160 ? 19.273 -8.932 -18.747 1.00 90.94 160 ASP A O 1
ATOM 1175 N N . LYS A 1 161 ? 18.992 -7.217 -20.185 1.00 90.69 161 LYS A N 1
ATOM 1176 C CA . LYS A 1 161 ? 18.308 -7.931 -21.265 1.00 90.69 161 LYS A CA 1
ATOM 1177 C C . LYS A 1 161 ? 18.780 -7.433 -22.627 1.00 90.69 161 LYS A C 1
ATOM 1179 O O . LYS A 1 161 ? 19.125 -6.261 -22.783 1.00 90.69 161 LYS A O 1
ATOM 1184 N N . ALA A 1 162 ? 18.788 -8.308 -23.622 1.00 88.38 162 ALA A N 1
ATOM 1185 C CA . ALA A 1 162 ? 18.989 -7.923 -25.012 1.00 88.38 162 ALA A CA 1
ATOM 1186 C C . ALA A 1 162 ? 17.647 -7.526 -25.630 1.00 88.38 162 ALA A C 1
ATOM 1188 O O . ALA A 1 162 ? 16.635 -8.137 -25.322 1.00 88.38 162 ALA A O 1
ATOM 1189 N N . LEU A 1 163 ? 17.613 -6.564 -26.557 1.00 85.81 163 LEU A N 1
ATOM 1190 C CA . LEU A 1 163 ? 16.371 -6.183 -27.252 1.00 85.81 163 LEU A CA 1
ATOM 1191 C C . LEU A 1 163 ? 15.680 -7.380 -27.943 1.00 85.81 163 LEU A C 1
ATOM 1193 O O . LEU A 1 163 ? 14.464 -7.373 -28.101 1.00 85.81 163 LEU A O 1
ATOM 1197 N N . ALA A 1 164 ? 16.449 -8.404 -28.324 1.00 85.12 164 ALA A N 1
ATOM 1198 C CA . ALA A 1 164 ? 15.941 -9.657 -28.880 1.00 85.12 164 ALA A CA 1
ATOM 1199 C C . ALA A 1 164 ? 15.151 -10.515 -27.869 1.00 85.12 164 ALA A C 1
ATOM 1201 O O . ALA A 1 164 ? 14.342 -11.332 -28.294 1.00 85.12 164 ALA A O 1
ATOM 1202 N N . ASP A 1 165 ? 15.340 -10.298 -26.563 1.00 83.31 165 ASP A N 1
ATOM 1203 C CA . ASP A 1 165 ? 14.619 -10.984 -25.479 1.00 83.31 165 ASP A CA 1
ATOM 1204 C C . ASP A 1 165 ? 13.214 -10.401 -25.246 1.00 83.31 165 ASP A C 1
ATOM 1206 O O . ASP A 1 165 ? 12.509 -10.819 -24.326 1.00 83.31 165 ASP A O 1
ATOM 1210 N N . ALA A 1 166 ? 12.811 -9.402 -26.040 1.00 79.56 166 ALA A N 1
ATOM 1211 C CA . ALA A 1 166 ? 11.466 -8.850 -26.016 1.00 79.56 166 ALA A CA 1
ATOM 1212 C C . ALA A 1 166 ? 10.415 -9.964 -26.213 1.00 79.56 166 ALA A C 1
ATOM 1214 O O . ALA A 1 166 ? 10.670 -10.942 -26.922 1.00 79.56 166 ALA A O 1
ATOM 1215 N N . PRO A 1 167 ? 9.197 -9.808 -25.671 1.00 83.00 167 PRO A N 1
ATOM 1216 C CA . PRO A 1 167 ? 8.636 -8.590 -25.069 1.00 83.00 167 PRO A CA 1
ATOM 1217 C C . PRO A 1 167 ? 9.042 -8.300 -23.612 1.00 83.00 167 PRO A C 1
ATOM 1219 O O . PRO A 1 167 ? 9.170 -9.200 -22.785 1.00 83.00 167 PRO A O 1
ATOM 1222 N N . PHE A 1 168 ? 9.162 -7.006 -23.291 1.00 83.19 168 PHE A N 1
ATOM 1223 C CA . PHE A 1 168 ? 9.348 -6.499 -21.926 1.00 83.19 168 PHE A CA 1
ATOM 1224 C C . PHE A 1 168 ? 8.044 -5.919 -21.421 1.00 83.19 168 PHE A C 1
ATOM 1226 O O . PHE A 1 168 ? 7.426 -5.116 -22.118 1.00 83.19 168 PHE A O 1
ATOM 1233 N N . TYR A 1 169 ? 7.664 -6.281 -20.202 1.00 84.69 169 TYR A N 1
ATOM 1234 C CA . TYR A 1 169 ? 6.390 -5.891 -19.634 1.00 84.69 169 TYR A CA 1
ATOM 1235 C C . TYR A 1 169 ? 6.541 -5.018 -18.398 1.00 84.69 169 TYR A C 1
ATOM 1237 O O . TYR A 1 169 ? 7.379 -5.283 -17.537 1.00 84.69 169 TYR A O 1
ATOM 1245 N N . LEU A 1 170 ? 5.667 -4.022 -18.268 1.00 88.31 170 LEU A N 1
ATOM 1246 C CA . LEU A 1 170 ? 5.319 -3.466 -16.962 1.00 88.31 170 LEU A CA 1
ATOM 1247 C C . LEU A 1 170 ? 4.147 -4.261 -16.399 1.00 88.31 170 LEU A C 1
ATOM 1249 O O . LEU A 1 170 ? 3.140 -4.449 -17.079 1.00 88.31 170 LEU A O 1
ATOM 1253 N N . GLN A 1 171 ? 4.282 -4.732 -15.165 1.00 87.12 171 GLN A N 1
ATOM 1254 C CA . GLN A 1 171 ? 3.291 -5.576 -14.515 1.00 87.12 171 GLN A CA 1
ATOM 1255 C C . GLN A 1 171 ? 2.910 -5.002 -13.157 1.00 87.12 171 GLN A C 1
ATOM 1257 O O . GLN A 1 171 ? 3.778 -4.661 -12.349 1.00 87.12 171 GLN A O 1
ATOM 1262 N N . LEU A 1 172 ? 1.603 -4.939 -12.907 1.00 87.75 172 LEU A N 1
ATOM 1263 C CA . LEU A 1 172 ? 1.073 -4.715 -11.575 1.00 87.75 172 LEU A CA 1
ATOM 1264 C C . LEU A 1 172 ? 1.180 -6.021 -10.780 1.00 87.75 172 LEU A C 1
ATOM 1266 O O . LEU A 1 172 ? 0.812 -7.091 -11.267 1.00 87.75 172 LEU A O 1
ATOM 1270 N N . VAL A 1 173 ? 1.709 -5.935 -9.568 1.00 87.62 173 VAL A N 1
ATOM 1271 C CA . VAL A 1 173 ? 1.943 -7.077 -8.685 1.00 87.62 173 VAL A CA 1
ATOM 1272 C C . VAL A 1 173 ? 1.450 -6.790 -7.275 1.00 87.62 173 VAL A C 1
ATOM 1274 O O . VAL A 1 173 ? 1.316 -5.630 -6.878 1.00 87.62 173 VAL A O 1
ATOM 1277 N N . ASN A 1 174 ? 1.211 -7.844 -6.502 1.00 86.62 174 ASN A N 1
ATOM 1278 C CA . ASN A 1 174 ? 1.239 -7.719 -5.054 1.00 86.62 174 ASN A CA 1
ATOM 1279 C C . ASN A 1 174 ? 2.704 -7.532 -4.630 1.00 86.62 174 ASN A C 1
ATOM 1281 O O . ASN A 1 174 ? 3.564 -8.333 -4.990 1.00 86.62 174 ASN A O 1
ATOM 1285 N N . ALA A 1 175 ? 3.029 -6.447 -3.925 1.00 87.38 175 ALA A N 1
ATOM 1286 C CA . ALA A 1 175 ? 4.431 -6.147 -3.631 1.00 87.38 175 ALA A CA 1
ATOM 1287 C C . ALA A 1 175 ? 5.058 -7.102 -2.595 1.00 87.38 175 ALA A C 1
ATOM 1289 O O . ALA A 1 175 ? 6.278 -7.117 -2.470 1.00 87.38 175 ALA A O 1
ATOM 1290 N N . ALA A 1 176 ? 4.266 -7.908 -1.876 1.00 82.81 176 ALA A N 1
ATOM 1291 C CA . ALA A 1 176 ? 4.797 -8.852 -0.892 1.00 82.81 176 ALA A CA 1
ATOM 1292 C C . ALA A 1 176 ? 5.348 -10.139 -1.512 1.00 82.81 176 ALA A C 1
ATOM 1294 O O . ALA A 1 176 ? 6.364 -10.644 -1.047 1.00 82.81 176 ALA A O 1
ATOM 1295 N N . ASP A 1 177 ? 4.692 -10.672 -2.541 1.00 85.94 177 ASP A N 1
ATOM 1296 C CA . ASP A 1 177 ? 5.063 -11.940 -3.187 1.00 85.94 177 ASP A CA 1
ATOM 1297 C C . ASP A 1 177 ? 5.431 -11.774 -4.670 1.00 85.94 177 ASP A C 1
ATOM 1299 O O . ASP A 1 177 ? 5.851 -12.727 -5.328 1.00 85.94 177 ASP A O 1
ATOM 1303 N N . LEU A 1 178 ? 5.303 -10.554 -5.200 1.00 87.44 178 LEU A N 1
ATOM 1304 C CA . LEU A 1 178 ? 5.494 -10.205 -6.606 1.00 87.44 178 LEU A CA 1
ATOM 1305 C C . LEU A 1 178 ? 4.597 -11.010 -7.560 1.00 87.44 178 LEU A C 1
ATOM 1307 O O . LEU A 1 178 ? 4.889 -11.099 -8.760 1.00 87.44 178 LEU A O 1
ATOM 1311 N N . ALA A 1 179 ? 3.505 -11.586 -7.053 1.00 86.81 179 ALA A N 1
ATOM 1312 C CA . ALA A 1 179 ? 2.514 -12.258 -7.868 1.00 86.81 179 ALA A CA 1
ATOM 1313 C C . ALA A 1 179 ? 1.770 -11.216 -8.721 1.00 86.81 179 ALA A C 1
ATOM 1315 O O . ALA A 1 179 ? 1.409 -10.150 -8.210 1.00 86.81 179 ALA A O 1
ATOM 1316 N N . PRO A 1 180 ? 1.536 -11.484 -10.018 1.00 85.56 180 PRO A N 1
ATOM 1317 C CA . PRO A 1 180 ? 0.737 -10.608 -10.867 1.00 85.56 180 PRO A CA 1
ATOM 1318 C C . PRO A 1 180 ? -0.638 -10.338 -10.250 1.00 85.56 180 PRO A C 1
ATOM 1320 O O . PRO A 1 180 ? -1.300 -11.260 -9.779 1.00 85.56 180 PRO A O 1
ATOM 1323 N N . THR A 1 181 ? -1.080 -9.083 -10.282 1.00 81.31 181 THR A N 1
ATOM 1324 C CA . THR A 1 181 ? -2.408 -8.679 -9.809 1.00 81.31 181 THR A CA 1
ATOM 1325 C C . THR A 1 181 ? -3.075 -7.743 -10.810 1.00 81.31 181 THR A C 1
ATOM 1327 O O . THR A 1 181 ? -2.413 -7.130 -11.646 1.00 81.31 181 THR A O 1
ATOM 1330 N N . THR A 1 182 ? -4.394 -7.624 -10.721 1.00 75.44 182 THR A N 1
ATOM 1331 C CA . THR A 1 182 ? -5.209 -6.782 -11.599 1.00 75.44 182 THR A CA 1
ATOM 1332 C C . THR A 1 182 ? -5.975 -5.752 -10.785 1.00 75.44 182 THR A C 1
ATOM 1334 O O . THR A 1 182 ? -6.487 -6.066 -9.711 1.00 75.44 182 THR A O 1
ATOM 1337 N N . VAL A 1 183 ? -6.124 -4.542 -11.322 1.00 71.31 183 VAL A N 1
ATOM 1338 C CA . VAL A 1 183 ? -7.075 -3.548 -10.813 1.00 71.31 183 VAL A CA 1
ATOM 1339 C C . VAL A 1 183 ? -8.195 -3.444 -11.849 1.00 71.31 183 VAL A C 1
ATOM 1341 O O . VAL A 1 183 ? -7.964 -2.880 -12.916 1.00 71.31 183 VAL A O 1
ATOM 1344 N N . PRO A 1 184 ? -9.371 -4.042 -11.590 1.00 65.12 184 PRO A N 1
ATOM 1345 C CA . PRO A 1 184 ? -10.396 -4.240 -12.618 1.00 65.12 184 PRO A CA 1
ATOM 1346 C C . PRO A 1 184 ? -11.010 -2.932 -13.136 1.00 65.12 184 PRO A C 1
ATOM 1348 O O . PRO A 1 184 ? -11.439 -2.870 -14.288 1.00 65.12 184 PRO A O 1
ATOM 1351 N N . ASP A 1 185 ? -10.992 -1.875 -12.321 1.00 71.88 185 ASP A N 1
ATOM 1352 C CA . ASP A 1 185 ? -11.794 -0.673 -12.576 1.00 71.88 185 ASP A CA 1
ATOM 1353 C C . ASP A 1 185 ? -10.973 0.594 -12.847 1.00 71.88 185 ASP A C 1
ATOM 1355 O O . ASP A 1 185 ? -11.542 1.625 -13.202 1.00 71.88 185 ASP A O 1
ATOM 1359 N N . LEU A 1 186 ? -9.644 0.542 -12.699 1.00 79.62 186 LEU A N 1
ATOM 1360 C CA . LEU A 1 186 ? -8.777 1.717 -12.808 1.00 79.62 186 LEU A CA 1
ATOM 1361 C C . LEU A 1 186 ? -7.494 1.409 -13.579 1.00 79.62 186 LEU A C 1
ATOM 1363 O O . LEU A 1 186 ? -6.862 0.369 -13.388 1.00 79.62 186 LEU A O 1
ATOM 1367 N N . ASP A 1 187 ? -7.090 2.369 -14.405 1.00 83.88 187 ASP A N 1
ATOM 1368 C CA . ASP A 1 187 ? -5.801 2.348 -15.086 1.00 83.88 187 ASP A CA 1
ATOM 1369 C C . ASP A 1 187 ? -4.682 2.751 -14.125 1.00 83.88 187 ASP A C 1
ATOM 1371 O O . ASP A 1 187 ? -4.881 3.552 -13.206 1.00 83.88 187 ASP A O 1
ATOM 1375 N N . VAL A 1 188 ? -3.483 2.215 -14.348 1.00 86.94 188 VAL A N 1
ATOM 1376 C CA . VAL A 1 188 ? -2.291 2.562 -13.570 1.00 86.94 188 VAL A CA 1
ATOM 1377 C C . VAL A 1 188 ? -1.316 3.317 -14.458 1.00 86.94 188 VAL A C 1
ATOM 1379 O O . VAL A 1 188 ? -0.743 2.756 -15.384 1.00 86.94 188 VAL A O 1
ATOM 1382 N N . THR A 1 189 ? -1.084 4.591 -14.168 1.00 89.56 189 THR A N 1
ATOM 1383 C CA . THR A 1 189 ? -0.059 5.385 -14.848 1.00 89.56 189 THR A CA 1
ATOM 1384 C C . THR A 1 189 ? 1.282 5.178 -14.163 1.00 89.56 189 THR A C 1
ATOM 1386 O O . THR A 1 189 ? 1.445 5.503 -12.989 1.00 89.56 189 THR A O 1
ATOM 1389 N N . VAL A 1 190 ? 2.259 4.659 -14.899 1.00 91.31 190 VAL A N 1
ATOM 1390 C CA . VAL A 1 190 ? 3.618 4.413 -14.415 1.00 91.31 190 VAL A CA 1
ATOM 1391 C C . VAL A 1 190 ? 4.560 5.430 -15.031 1.00 91.31 190 VAL A C 1
ATOM 1393 O O . VAL A 1 190 ? 4.597 5.589 -16.249 1.00 91.31 190 VAL A O 1
ATOM 1396 N N . THR A 1 191 ? 5.357 6.077 -14.189 1.00 92.56 191 THR A N 1
ATOM 1397 C CA . THR A 1 191 ? 6.430 6.982 -14.592 1.00 92.56 191 THR A CA 1
ATOM 1398 C C . THR A 1 191 ? 7.770 6.285 -14.402 1.00 92.56 191 THR A C 1
ATOM 1400 O O . THR A 1 191 ? 8.046 5.716 -13.343 1.00 92.56 191 THR A O 1
ATOM 1403 N N . PHE A 1 192 ? 8.629 6.352 -15.413 1.00 91.50 192 PHE A N 1
ATOM 1404 C CA . PHE A 1 192 ? 9.995 5.852 -15.338 1.00 91.50 192 PHE A CA 1
ATOM 1405 C C . PHE A 1 192 ? 10.996 6.850 -15.911 1.00 91.50 192 PHE A C 1
ATOM 1407 O O . PHE A 1 192 ? 10.705 7.618 -16.830 1.00 91.50 192 PHE A O 1
ATOM 1414 N N . LEU A 1 193 ? 12.204 6.831 -15.359 1.00 94.81 193 LEU A N 1
ATOM 1415 C CA . LEU A 1 193 ? 13.353 7.523 -15.915 1.00 94.81 193 LEU A CA 1
ATOM 1416 C C . LEU A 1 193 ? 13.988 6.630 -16.981 1.00 94.81 193 LEU A C 1
ATOM 1418 O O . LEU A 1 193 ? 14.400 5.509 -16.693 1.00 94.81 193 LEU A O 1
ATOM 1422 N N . ARG A 1 194 ? 14.063 7.138 -18.211 1.00 93.88 194 ARG A N 1
ATOM 1423 C CA . ARG A 1 194 ? 14.814 6.524 -19.304 1.00 93.88 194 ARG A CA 1
ATOM 1424 C C . ARG A 1 194 ? 16.179 7.182 -19.395 1.00 93.88 194 ARG A C 1
ATOM 1426 O O . ARG A 1 194 ? 16.250 8.367 -19.717 1.00 93.88 194 ARG A O 1
ATOM 1433 N N . GLU A 1 195 ? 17.235 6.408 -19.211 1.00 94.31 195 GLU A N 1
ATOM 1434 C CA . GLU A 1 195 ? 18.619 6.822 -19.427 1.00 94.31 195 GLU A CA 1
ATOM 1435 C C . GLU A 1 195 ? 19.221 6.039 -20.592 1.00 94.31 195 GLU A C 1
ATOM 1437 O O . GLU A 1 195 ? 19.022 4.831 -20.714 1.00 94.31 195 GLU A O 1
ATOM 1442 N N . VAL A 1 196 ? 19.951 6.723 -21.469 1.00 91.94 196 VAL A N 1
ATOM 1443 C CA . VAL A 1 196 ? 20.601 6.099 -22.627 1.00 91.94 196 VAL A CA 1
ATOM 1444 C C . VAL A 1 196 ? 22.103 6.282 -22.518 1.00 91.94 196 VAL A C 1
ATOM 1446 O O . VAL A 1 196 ? 22.591 7.407 -22.401 1.00 91.94 196 VAL A O 1
ATOM 1449 N N . PHE A 1 197 ? 22.827 5.171 -22.587 1.00 91.12 197 PHE A N 1
ATOM 1450 C CA . PHE A 1 197 ? 24.275 5.105 -22.481 1.00 91.12 197 PHE A CA 1
ATOM 1451 C C . PHE A 1 197 ? 24.879 4.604 -23.790 1.00 91.12 197 PHE A C 1
ATOM 1453 O O . PHE A 1 197 ? 24.452 3.589 -24.343 1.00 91.12 197 PHE A O 1
ATOM 1460 N N . SER A 1 198 ? 25.895 5.318 -24.254 1.00 88.25 198 SER A N 1
ATOM 1461 C CA . SER A 1 198 ? 26.778 4.912 -25.341 1.00 88.25 198 SER A CA 1
ATOM 1462 C C . SER A 1 198 ? 28.124 4.507 -24.761 1.00 88.25 198 SER A C 1
ATOM 1464 O O . SER A 1 198 ? 28.621 5.159 -23.840 1.00 88.25 198 SER A O 1
ATOM 1466 N N . ALA A 1 199 ? 28.734 3.466 -25.326 1.00 83.81 199 ALA A N 1
ATOM 1467 C CA . ALA A 1 199 ? 30.092 3.058 -24.977 1.00 83.81 199 ALA A CA 1
ATOM 1468 C C . ALA A 1 199 ? 31.111 4.201 -25.169 1.00 83.81 199 ALA A C 1
ATOM 1470 O O . ALA A 1 199 ? 32.054 4.331 -24.396 1.00 83.81 199 ALA A O 1
ATOM 1471 N N . CYS A 1 200 ? 30.865 5.089 -26.134 1.00 84.25 200 CYS A N 1
ATOM 1472 C CA . CYS A 1 200 ? 31.807 6.127 -26.546 1.00 84.25 200 CYS A CA 1
ATOM 1473 C C . CYS A 1 200 ? 31.768 7.383 -25.671 1.00 84.25 200 CYS A C 1
ATOM 1475 O O . CYS A 1 200 ? 32.754 8.105 -25.561 1.00 84.25 200 CYS A O 1
ATOM 1477 N N . ARG A 1 201 ? 30.593 7.715 -25.126 1.00 86.12 201 ARG A N 1
ATOM 1478 C CA . ARG A 1 201 ? 30.340 9.018 -24.479 1.00 86.12 201 ARG A CA 1
ATOM 1479 C C . ARG A 1 201 ? 29.679 8.902 -23.108 1.00 86.12 201 ARG A C 1
ATOM 1481 O O . ARG A 1 201 ? 29.365 9.918 -22.495 1.00 86.12 201 ARG A O 1
ATOM 1488 N N . GLY A 1 202 ? 29.449 7.684 -22.623 1.00 87.75 202 GLY A N 1
ATOM 1489 C CA . GLY A 1 202 ? 28.692 7.453 -21.400 1.00 87.75 202 GLY A CA 1
ATOM 1490 C C . GLY A 1 202 ? 27.224 7.844 -21.573 1.00 87.75 202 GLY A C 1
ATOM 1491 O O . GLY A 1 202 ? 26.601 7.526 -22.589 1.00 87.75 202 GLY A O 1
ATOM 1492 N N . ARG A 1 203 ? 26.639 8.513 -20.574 1.00 91.31 203 ARG A N 1
ATOM 1493 C CA . ARG A 1 203 ? 25.218 8.892 -20.595 1.00 91.31 203 ARG A CA 1
ATOM 1494 C C . ARG A 1 203 ? 24.961 9.996 -21.624 1.00 91.31 203 ARG A C 1
ATOM 1496 O O . ARG A 1 203 ? 25.397 11.126 -21.439 1.00 91.31 203 ARG A O 1
ATOM 1503 N N . ILE A 1 204 ? 24.201 9.679 -22.669 1.00 89.12 204 ILE A N 1
ATOM 1504 C CA . ILE A 1 204 ? 23.864 10.607 -23.757 1.00 89.12 204 ILE A CA 1
ATOM 1505 C C . ILE A 1 204 ? 22.723 11.533 -23.335 1.00 89.12 204 ILE A C 1
ATOM 1507 O O . ILE A 1 204 ? 22.791 12.740 -23.542 1.00 89.12 204 ILE A O 1
ATOM 1511 N N . PHE A 1 205 ? 21.661 10.973 -22.751 1.00 89.62 205 PHE A N 1
ATOM 1512 C CA . PHE A 1 205 ? 20.543 11.748 -22.219 1.00 89.62 205 PHE A CA 1
ATOM 1513 C C . PHE A 1 205 ? 19.739 10.945 -21.196 1.00 89.62 205 PHE A C 1
ATOM 1515 O O . PHE A 1 205 ? 19.819 9.715 -21.130 1.00 89.62 205 PHE A O 1
ATOM 1522 N N . ALA A 1 206 ? 18.932 11.671 -20.429 1.00 93.75 2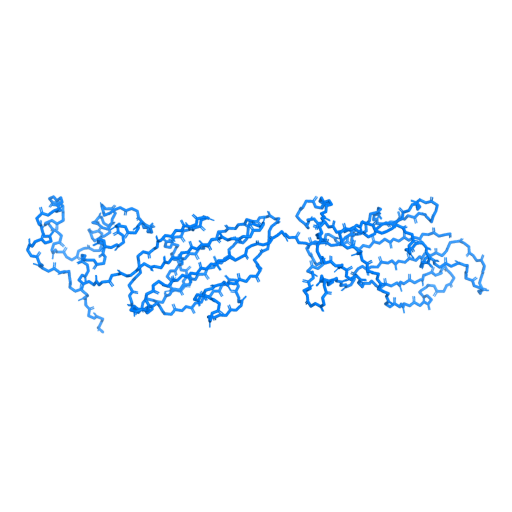06 ALA A N 1
ATOM 1523 C CA . ALA A 1 206 ? 17.941 11.132 -19.516 1.00 93.75 206 ALA A CA 1
ATOM 1524 C C . ALA A 1 206 ? 16.607 11.853 -19.748 1.00 93.75 206 ALA A C 1
ATOM 1526 O O . ALA A 1 206 ? 16.583 13.068 -19.938 1.00 93.75 206 ALA A O 1
ATOM 1527 N N . SER A 1 207 ? 15.496 11.120 -19.769 1.00 93.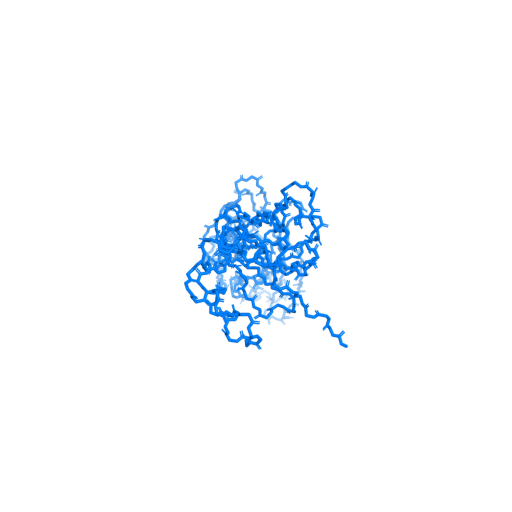31 207 SER A N 1
ATOM 1528 C CA . SER A 1 207 ? 14.161 11.708 -19.924 1.00 93.31 207 SER A CA 1
ATOM 1529 C C . SER A 1 207 ? 13.121 10.918 -19.134 1.00 93.31 207 SER A C 1
ATOM 1531 O O . SER A 1 207 ? 13.145 9.687 -19.219 1.00 93.31 207 SER A O 1
ATOM 1533 N N . PRO A 1 208 ? 12.188 11.571 -18.423 1.00 93.56 208 PRO A N 1
ATOM 1534 C CA . PRO A 1 208 ? 11.039 10.881 -17.858 1.00 93.56 208 PRO A CA 1
ATOM 1535 C C . PRO A 1 208 ? 10.115 10.393 -18.980 1.00 93.56 208 PRO A C 1
ATOM 1537 O O . PRO A 1 208 ? 9.989 11.026 -20.033 1.00 93.56 208 PRO A O 1
ATOM 1540 N N . ARG A 1 209 ? 9.474 9.251 -18.758 1.00 90.94 209 ARG A N 1
ATOM 1541 C CA . ARG A 1 209 ? 8.475 8.649 -19.640 1.00 90.94 209 ARG A CA 1
ATOM 1542 C C . ARG A 1 209 ? 7.327 8.120 -18.804 1.00 90.94 209 ARG A C 1
ATOM 1544 O O . ARG A 1 209 ? 7.524 7.739 -17.653 1.00 90.94 209 ARG A O 1
ATOM 1551 N N . THR A 1 210 ? 6.146 8.101 -19.400 1.00 88.88 210 THR A N 1
ATOM 1552 C CA . THR A 1 210 ? 4.932 7.592 -18.774 1.00 88.88 210 THR A CA 1
ATOM 1553 C C . THR A 1 210 ? 4.292 6.545 -19.670 1.00 88.88 210 THR A C 1
ATOM 1555 O O . THR A 1 210 ? 4.265 6.697 -20.890 1.00 88.88 210 THR A O 1
ATOM 1558 N N . VAL A 1 211 ? 3.797 5.473 -19.058 1.00 86.81 211 VAL A N 1
ATOM 1559 C CA . VAL A 1 211 ? 3.020 4.416 -19.716 1.00 86.81 211 VAL A CA 1
ATOM 1560 C C . VAL A 1 211 ? 1.817 4.109 -18.833 1.00 86.81 211 VAL A C 1
ATOM 1562 O O . VAL A 1 211 ? 1.965 3.946 -17.622 1.00 86.81 211 VAL A O 1
ATOM 1565 N N . GLY A 1 212 ? 0.627 4.061 -19.426 1.00 84.56 212 GLY A N 1
ATOM 1566 C CA . GLY A 1 212 ? -0.600 3.689 -18.725 1.00 84.56 212 GLY A CA 1
ATOM 1567 C C . GLY A 1 212 ? -0.878 2.201 -18.880 1.00 84.56 212 GLY A C 1
ATOM 1568 O O . GLY A 1 212 ? -1.119 1.761 -19.990 1.00 84.56 212 GLY A O 1
ATOM 1569 N N . ILE A 1 213 ? -0.864 1.446 -17.785 1.00 83.00 213 ILE A N 1
ATOM 1570 C CA . ILE A 1 213 ? -1.304 0.052 -17.673 1.00 83.00 213 ILE A CA 1
ATOM 1571 C C . ILE A 1 213 ? -2.832 0.047 -17.603 1.00 83.00 213 ILE A C 1
ATOM 1573 O O . ILE A 1 213 ? -3.410 0.374 -16.564 1.00 83.00 213 ILE A O 1
ATOM 1577 N N . ALA A 1 214 ? -3.484 -0.316 -18.707 1.00 78.00 214 ALA A N 1
ATOM 1578 C CA . ALA A 1 214 ? -4.939 -0.375 -18.769 1.00 78.00 214 ALA A CA 1
ATOM 1579 C C . ALA A 1 214 ? -5.480 -1.478 -17.846 1.00 78.00 214 ALA A C 1
ATOM 1581 O O . ALA A 1 214 ? -5.058 -2.632 -17.963 1.00 78.00 214 ALA A O 1
ATOM 1582 N N . LYS A 1 215 ? -6.396 -1.123 -16.935 1.00 73.25 215 LYS A N 1
ATOM 1583 C CA . LYS A 1 215 ? -7.184 -2.029 -16.068 1.00 73.25 215 LYS A CA 1
ATOM 1584 C C . LYS A 1 215 ? -6.452 -3.307 -15.611 1.00 73.25 215 LYS A C 1
ATOM 1586 O O . LYS A 1 215 ? -6.953 -4.423 -15.750 1.00 73.25 215 LYS A O 1
ATOM 1591 N N . GLY A 1 216 ? -5.227 -3.157 -15.097 1.00 61.12 216 GLY A N 1
ATOM 1592 C CA . GLY A 1 216 ? -4.442 -4.258 -14.525 1.00 61.12 216 GLY A CA 1
ATOM 1593 C C . GLY A 1 216 ? -3.740 -5.209 -15.506 1.00 61.12 216 GLY A C 1
ATOM 1594 O O . GLY A 1 216 ? -3.263 -6.252 -15.068 1.00 61.12 216 GLY A O 1
ATOM 1595 N N . GLN A 1 217 ? -3.649 -4.897 -16.801 1.00 66.88 217 GLN A N 1
ATOM 1596 C CA . GLN A 1 217 ? -2.978 -5.759 -17.784 1.00 66.88 217 GLN A CA 1
ATOM 1597 C C . GLN A 1 217 ? -1.502 -5.405 -17.992 1.00 66.88 217 GLN A C 1
ATOM 1599 O O . GLN A 1 217 ? -1.145 -4.243 -18.146 1.00 66.88 217 GLN A O 1
ATOM 1604 N N . SER A 1 218 ? -0.632 -6.415 -18.064 1.00 66.50 218 SER A N 1
ATOM 1605 C CA . SER A 1 218 ? 0.784 -6.215 -18.390 1.00 66.50 218 SER A CA 1
ATOM 1606 C C . SER A 1 218 ? 0.975 -5.690 -19.823 1.00 66.50 218 SER A C 1
ATOM 1608 O O . SER A 1 218 ? 0.473 -6.292 -20.768 1.00 66.50 218 SER A O 1
ATOM 1610 N N . LEU A 1 219 ? 1.734 -4.601 -20.001 1.00 66.00 219 LEU A N 1
ATOM 1611 C CA . LEU A 1 219 ? 1.975 -3.967 -21.312 1.00 66.00 219 LEU A CA 1
ATOM 1612 C C . LEU A 1 219 ? 3.334 -4.328 -21.892 1.00 66.00 219 LEU A C 1
ATOM 1614 O O . LEU A 1 219 ? 4.336 -4.061 -21.244 1.00 66.00 219 LEU A O 1
ATOM 1618 N N . SER A 1 220 ? 3.354 -4.862 -23.116 1.00 59.81 220 SER A N 1
ATOM 1619 C CA . SER A 1 220 ? 4.494 -5.586 -23.704 1.00 59.81 220 SER A CA 1
ATOM 1620 C C . SER A 1 220 ? 5.237 -4.877 -24.844 1.00 59.81 220 SER A C 1
ATOM 1622 O O . SER A 1 220 ? 6.391 -5.198 -25.134 1.00 59.81 220 SER A O 1
ATOM 1624 N N . GLY A 1 221 ? 4.566 -3.944 -25.529 1.00 61.34 221 GLY A N 1
ATOM 1625 C CA . GLY A 1 221 ? 5.012 -3.425 -26.829 1.00 61.34 221 GLY A CA 1
ATOM 1626 C C . GLY A 1 221 ? 5.668 -2.048 -26.777 1.00 61.34 221 GLY A C 1
ATOM 1627 O O . GLY A 1 221 ? 6.703 -1.829 -27.407 1.00 61.34 221 GLY A O 1
ATOM 1628 N N . ASP A 1 222 ? 5.117 -1.128 -25.984 1.00 66.06 222 ASP A N 1
ATOM 1629 C CA . ASP A 1 222 ? 5.550 0.277 -25.985 1.00 66.06 222 ASP A CA 1
ATOM 1630 C C . ASP A 1 222 ? 6.977 0.458 -25.448 1.00 66.06 222 ASP A C 1
ATOM 1632 O O . ASP A 1 222 ? 7.703 1.366 -25.856 1.00 66.06 222 ASP A O 1
ATOM 1636 N N . LEU A 1 223 ? 7.420 -0.442 -24.564 1.00 73.50 223 LEU A N 1
ATOM 1637 C CA . LEU A 1 223 ? 8.735 -0.357 -23.928 1.00 73.50 223 LEU A CA 1
ATOM 1638 C C . LEU A 1 223 ? 9.885 -0.631 -24.898 1.00 73.50 223 LEU A C 1
ATOM 1640 O O . LEU A 1 223 ? 10.918 0.038 -24.823 1.00 73.50 223 LEU A O 1
ATOM 1644 N N . ALA A 1 224 ? 9.700 -1.554 -25.847 1.00 70.50 224 ALA A N 1
ATOM 1645 C CA . ALA A 1 224 ? 10.685 -1.807 -26.897 1.00 70.50 224 ALA A CA 1
ATOM 1646 C C . ALA A 1 224 ? 10.879 -0.570 -27.792 1.00 70.50 224 ALA A C 1
ATOM 1648 O O . ALA A 1 224 ? 12.000 -0.283 -28.211 1.00 70.50 224 ALA A O 1
ATOM 1649 N N . GLY A 1 225 ? 9.818 0.218 -28.006 1.00 72.56 225 GLY A N 1
ATOM 1650 C CA . GLY A 1 225 ? 9.886 1.506 -28.703 1.00 72.56 225 GLY A CA 1
ATOM 1651 C C . GLY A 1 225 ? 10.740 2.558 -27.983 1.00 72.56 225 GLY A C 1
ATOM 1652 O O . GLY A 1 225 ? 11.255 3.478 -28.619 1.00 72.56 225 GLY A O 1
ATOM 1653 N N . PHE A 1 226 ? 10.958 2.414 -26.671 1.00 77.38 226 PHE A N 1
ATOM 1654 C CA . PHE A 1 226 ? 11.851 3.286 -25.908 1.00 77.38 226 PHE A CA 1
ATOM 1655 C C . PHE A 1 226 ? 13.315 2.827 -25.912 1.00 77.38 226 PHE A C 1
ATOM 1657 O O . PHE A 1 226 ? 14.184 3.607 -25.505 1.00 77.38 226 PHE A O 1
ATOM 1664 N N . ALA A 1 227 ? 13.638 1.626 -26.398 1.00 80.56 227 ALA A N 1
ATOM 1665 C CA . ALA A 1 227 ? 15.030 1.225 -26.576 1.00 80.56 227 ALA A CA 1
ATOM 1666 C C . ALA A 1 227 ? 15.690 2.119 -27.640 1.00 80.56 227 ALA A C 1
ATOM 1668 O O . ALA A 1 227 ? 15.197 2.268 -28.759 1.00 80.56 227 ALA A O 1
ATOM 1669 N N . ALA A 1 228 ? 16.790 2.779 -27.280 1.00 78.94 228 ALA A N 1
ATOM 1670 C CA . ALA A 1 228 ? 17.511 3.634 -28.214 1.00 78.94 228 ALA A CA 1
ATOM 1671 C C . ALA A 1 228 ? 18.098 2.836 -29.397 1.00 78.94 228 ALA A C 1
ATOM 1673 O O . ALA A 1 228 ? 18.345 1.633 -29.312 1.00 78.94 228 ALA A O 1
ATOM 1674 N N . GLY A 1 229 ? 18.268 3.530 -30.527 1.00 75.88 229 GLY A N 1
ATOM 1675 C CA . GLY A 1 229 ? 18.868 2.994 -31.748 1.00 75.88 229 GLY A CA 1
ATOM 1676 C C . GLY A 1 229 ? 20.395 2.924 -31.664 1.00 75.88 229 GLY A C 1
ATOM 1677 O O . GLY A 1 229 ? 20.941 2.386 -30.713 1.00 75.88 229 GLY A O 1
ATOM 1678 N N . VAL A 1 230 ? 21.079 3.460 -32.674 1.00 78.81 230 VAL A N 1
ATOM 1679 C CA . VAL A 1 230 ? 22.552 3.491 -32.768 1.00 78.81 230 VAL A CA 1
ATOM 1680 C C . VAL A 1 230 ? 23.072 4.878 -32.371 1.00 78.81 230 VAL A C 1
ATOM 1682 O O . VAL A 1 230 ? 22.378 5.868 -32.603 1.00 78.81 230 VAL A O 1
ATOM 1685 N N . ASP A 1 231 ? 24.279 4.969 -31.794 1.00 79.56 231 ASP A N 1
ATOM 1686 C CA . ASP A 1 231 ? 24.909 6.261 -31.502 1.00 79.56 231 ASP A CA 1
ATOM 1687 C C . ASP A 1 231 ? 25.392 6.844 -32.837 1.00 79.56 231 ASP A C 1
ATOM 1689 O O . ASP A 1 231 ? 26.289 6.262 -33.460 1.00 79.56 231 ASP A O 1
ATOM 1693 N N . PRO A 1 232 ? 24.833 7.975 -33.308 1.00 76.56 232 PRO A N 1
ATOM 1694 C CA . PRO A 1 232 ? 25.219 8.535 -34.596 1.00 76.56 232 PRO A CA 1
ATOM 1695 C C . PRO A 1 232 ? 26.679 9.007 -34.636 1.00 76.56 232 PRO A C 1
ATOM 1697 O O . PRO A 1 232 ? 27.222 9.157 -35.728 1.00 76.56 232 PRO A O 1
ATOM 1700 N N . PHE A 1 233 ? 27.323 9.224 -33.482 1.00 76.75 233 PHE A N 1
ATOM 1701 C CA . PHE A 1 233 ? 28.677 9.776 -33.414 1.00 76.75 233 PHE A CA 1
ATOM 1702 C C . PHE A 1 233 ? 29.775 8.730 -33.585 1.00 76.75 233 PHE A C 1
ATOM 1704 O O . PHE A 1 233 ? 30.795 9.033 -34.193 1.00 76.75 233 PHE A O 1
ATOM 1711 N N . CYS A 1 234 ? 29.584 7.515 -33.074 1.00 75.31 234 CYS A N 1
ATOM 1712 C CA . CYS A 1 234 ? 30.628 6.489 -33.117 1.00 75.31 234 CYS A CA 1
ATOM 1713 C C . CYS A 1 234 ? 30.199 5.181 -33.784 1.00 75.31 234 CYS A C 1
ATOM 1715 O O . CYS A 1 234 ? 31.047 4.329 -34.018 1.00 75.31 234 CYS A O 1
ATOM 1717 N N . ARG A 1 235 ? 28.913 5.010 -34.137 1.00 71.50 235 ARG A N 1
ATOM 1718 C CA . ARG A 1 235 ? 28.360 3.792 -34.769 1.00 71.50 235 ARG A CA 1
ATOM 1719 C C . ARG A 1 235 ? 28.677 2.477 -34.034 1.00 71.50 235 ARG A C 1
ATOM 1721 O O . ARG A 1 235 ? 28.414 1.408 -34.582 1.00 71.50 235 ARG A O 1
ATOM 1728 N N . GLU A 1 236 ? 29.201 2.542 -32.811 1.00 64.94 236 GLU A N 1
ATOM 1729 C CA . GLU A 1 236 ? 29.483 1.371 -31.993 1.00 64.94 236 GLU A CA 1
ATOM 1730 C C . GLU A 1 236 ? 28.180 0.715 -31.535 1.00 64.94 236 GLU A C 1
ATOM 1732 O O . GLU A 1 236 ? 27.183 1.376 -31.225 1.00 64.94 236 GLU A O 1
ATOM 1737 N N . ARG A 1 237 ? 28.210 -0.616 -31.497 1.00 70.31 237 ARG A N 1
ATOM 1738 C CA . ARG A 1 237 ? 27.255 -1.445 -30.765 1.00 70.31 237 ARG A CA 1
ATOM 1739 C C . ARG A 1 237 ? 28.017 -1.974 -29.548 1.00 70.31 237 ARG A C 1
ATOM 1741 O O . ARG A 1 237 ? 29.121 -2.477 -29.763 1.00 70.31 237 ARG A O 1
ATOM 1748 N N . PRO A 1 238 ? 27.497 -1.861 -28.313 1.00 69.19 238 PRO A N 1
ATOM 1749 C CA . PRO A 1 238 ? 26.078 -1.731 -27.957 1.00 69.19 238 PRO A CA 1
ATOM 1750 C C . PRO A 1 238 ? 25.669 -0.361 -27.370 1.00 69.19 238 PRO A C 1
ATOM 1752 O O . PRO A 1 238 ? 26.437 0.259 -26.634 1.00 69.19 238 PRO A O 1
ATOM 1755 N N . ILE A 1 239 ? 24.416 0.069 -27.595 1.00 86.44 239 ILE A N 1
ATOM 1756 C CA . ILE A 1 239 ? 23.768 1.095 -26.747 1.00 86.44 239 ILE A CA 1
ATOM 1757 C C . ILE A 1 239 ? 22.958 0.402 -25.659 1.00 86.44 239 ILE A C 1
ATOM 1759 O O . ILE A 1 239 ? 22.190 -0.522 -25.929 1.00 86.44 239 ILE A O 1
ATOM 1763 N N . LYS A 1 240 ? 23.078 0.913 -24.434 1.00 90.44 240 LYS A N 1
ATOM 1764 C CA . LYS A 1 240 ? 22.314 0.460 -23.272 1.00 90.44 240 LYS A CA 1
ATOM 1765 C C . LYS A 1 240 ? 21.251 1.495 -22.916 1.00 90.44 240 LYS A C 1
ATOM 1767 O O . LYS A 1 240 ? 21.564 2.651 -22.635 1.00 90.44 240 LYS A O 1
ATOM 1772 N N . THR A 1 241 ? 19.988 1.084 -22.923 1.00 92.06 241 THR A N 1
ATOM 1773 C CA . THR A 1 241 ? 18.866 1.878 -22.405 1.00 92.06 241 THR A CA 1
ATOM 1774 C C . THR A 1 241 ? 18.476 1.341 -21.040 1.00 92.06 241 THR A C 1
ATOM 1776 O O . THR A 1 241 ? 18.073 0.191 -20.927 1.00 92.06 241 THR A O 1
ATOM 1779 N N . VAL A 1 242 ? 18.563 2.167 -20.008 1.00 93.44 242 VAL A N 1
ATOM 1780 C CA . VAL A 1 242 ? 18.113 1.829 -18.660 1.00 93.44 242 VAL A CA 1
ATOM 1781 C C . VAL A 1 242 ? 16.769 2.495 -18.410 1.00 93.44 242 VAL A C 1
ATOM 1783 O O . VAL A 1 242 ? 16.632 3.706 -18.582 1.00 93.44 242 VAL A O 1
ATOM 1786 N N . LEU A 1 243 ? 15.775 1.702 -18.024 1.00 92.62 243 LEU A N 1
ATOM 1787 C CA . LEU A 1 243 ? 14.463 2.167 -17.596 1.00 92.62 243 LEU A CA 1
ATOM 1788 C C . LEU A 1 243 ? 14.320 1.882 -16.104 1.00 92.62 243 LEU A C 1
ATOM 1790 O O . LEU A 1 243 ? 14.414 0.727 -15.695 1.00 92.62 243 LEU A O 1
ATOM 1794 N N . THR A 1 244 ? 14.063 2.918 -15.310 1.00 94.94 244 THR A N 1
ATOM 1795 C CA . THR A 1 244 ? 13.912 2.813 -13.851 1.00 94.94 244 THR A CA 1
ATOM 1796 C C . THR A 1 244 ? 12.569 3.389 -13.432 1.00 94.94 244 THR A C 1
ATOM 1798 O O . THR A 1 244 ? 12.295 4.553 -13.716 1.00 94.94 244 THR A O 1
ATOM 1801 N N . ILE A 1 245 ? 11.729 2.610 -12.749 1.00 94.50 245 ILE A N 1
ATOM 1802 C CA . ILE A 1 245 ? 10.437 3.076 -12.227 1.00 94.50 245 ILE A CA 1
ATOM 1803 C C . ILE A 1 245 ? 10.691 4.151 -11.166 1.00 94.50 245 ILE A C 1
ATOM 1805 O O . ILE A 1 245 ? 11.386 3.912 -10.181 1.00 94.50 245 ILE A O 1
ATOM 1809 N N . THR A 1 246 ? 10.110 5.333 -11.363 1.00 95.25 246 THR A N 1
ATOM 1810 C CA . THR A 1 246 ? 10.239 6.482 -10.453 1.00 95.25 246 THR A CA 1
ATOM 1811 C C . THR A 1 246 ? 8.921 6.879 -9.797 1.00 95.25 246 THR A C 1
ATOM 1813 O O . THR A 1 246 ? 8.931 7.600 -8.802 1.00 95.25 246 THR A O 1
ATOM 1816 N N . GLY A 1 247 ? 7.789 6.381 -10.294 1.00 93.19 247 GLY A N 1
ATOM 1817 C CA . GLY A 1 247 ? 6.499 6.523 -9.631 1.00 93.19 247 GLY A CA 1
ATOM 1818 C C . GLY A 1 247 ? 5.405 5.722 -10.323 1.00 93.19 247 GLY A C 1
ATOM 1819 O O . GLY A 1 247 ? 5.546 5.334 -11.481 1.00 93.19 247 GLY A O 1
ATOM 1820 N N . ALA A 1 248 ? 4.306 5.487 -9.617 1.00 91.62 248 ALA A N 1
ATOM 1821 C CA . ALA A 1 248 ? 3.100 4.915 -10.196 1.00 91.62 248 ALA A CA 1
ATOM 1822 C C . ALA A 1 248 ? 1.854 5.457 -9.483 1.00 91.62 248 ALA A C 1
ATOM 1824 O O . ALA A 1 248 ? 1.885 5.723 -8.279 1.00 91.62 248 ALA A O 1
ATOM 1825 N N . VAL A 1 249 ? 0.776 5.650 -10.239 1.00 89.25 249 VAL A N 1
ATOM 1826 C CA . VAL A 1 249 ? -0.500 6.199 -9.767 1.00 89.25 249 VAL A CA 1
ATOM 1827 C C . VAL A 1 249 ? -1.644 5.350 -10.312 1.00 89.25 249 VAL A C 1
ATOM 1829 O O . VAL A 1 249 ? -1.690 5.097 -11.512 1.00 89.25 249 VAL A O 1
ATOM 1832 N N . VAL A 1 250 ? -2.561 4.917 -9.450 1.00 85.00 250 VAL A N 1
ATOM 1833 C CA . VAL A 1 250 ? -3.827 4.274 -9.822 1.00 85.00 250 VAL A CA 1
ATOM 1834 C C . VAL A 1 250 ? -4.897 5.353 -9.991 1.00 85.00 250 VAL A C 1
ATOM 1836 O O . VAL A 1 250 ? -5.087 6.209 -9.121 1.00 85.00 250 VAL A O 1
ATOM 1839 N N . GLY A 1 251 ? -5.600 5.334 -11.123 1.00 81.69 251 GLY A N 1
ATOM 1840 C CA . GLY A 1 251 ? -6.553 6.379 -11.478 1.00 81.69 251 GLY A CA 1
ATOM 1841 C C . GLY A 1 251 ? -5.877 7.751 -11.558 1.00 81.69 251 GLY A C 1
ATOM 1842 O O . GLY A 1 251 ? -4.834 7.904 -12.192 1.00 81.69 251 GLY A O 1
ATOM 1843 N N . ALA A 1 252 ? -6.473 8.759 -10.916 1.00 76.44 252 ALA A N 1
ATOM 1844 C CA . ALA A 1 252 ? -5.989 10.141 -10.981 1.00 76.44 252 ALA A CA 1
ATOM 1845 C C . ALA A 1 252 ? -5.080 10.557 -9.809 1.00 76.44 252 ALA A C 1
ATOM 1847 O O . ALA A 1 252 ? -4.331 11.525 -9.937 1.00 76.44 252 ALA A O 1
ATOM 1848 N N . THR A 1 253 ? -5.160 9.885 -8.656 1.00 75.62 253 THR A N 1
ATOM 1849 C CA . THR A 1 253 ? -4.618 10.437 -7.398 1.00 75.62 253 THR A CA 1
ATOM 1850 C C . THR A 1 253 ? -3.978 9.419 -6.461 1.00 75.62 253 THR A C 1
ATOM 1852 O O . THR A 1 253 ? -3.154 9.815 -5.634 1.00 75.62 253 THR A O 1
ATOM 1855 N N . GLU A 1 254 ? -4.302 8.129 -6.566 1.00 83.25 254 GLU A N 1
ATOM 1856 C CA . GLU A 1 254 ? -3.806 7.129 -5.620 1.00 83.25 254 GLU A CA 1
ATOM 1857 C C . GLU A 1 254 ? -2.368 6.736 -5.976 1.00 83.25 254 GLU A C 1
ATOM 1859 O O . GLU A 1 254 ? -2.122 6.082 -6.985 1.00 83.25 254 GLU A O 1
ATOM 1864 N N . ARG A 1 255 ? -1.389 7.141 -5.164 1.00 86.50 255 ARG A N 1
ATOM 1865 C CA . ARG A 1 255 ? 0.021 6.806 -5.406 1.00 86.50 255 ARG A CA 1
AT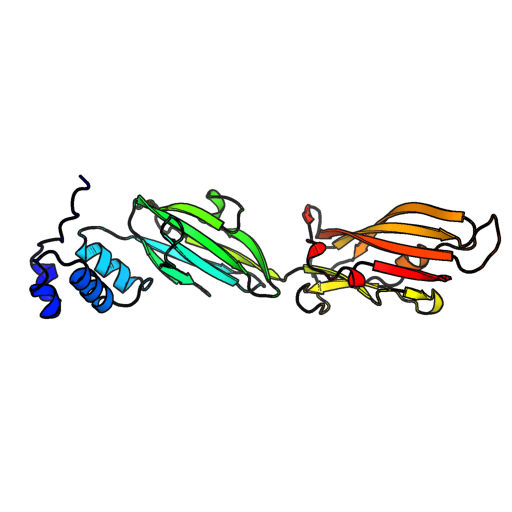OM 1866 C C . ARG A 1 255 ? 0.334 5.395 -4.919 1.00 86.50 255 ARG A C 1
ATOM 1868 O O . ARG A 1 255 ? 0.075 5.072 -3.767 1.00 86.50 255 ARG A O 1
ATOM 1875 N N . ILE A 1 256 ? 0.978 4.603 -5.771 1.00 87.69 256 ILE A N 1
ATOM 1876 C CA . ILE A 1 256 ? 1.574 3.325 -5.381 1.00 87.69 256 ILE A CA 1
ATOM 1877 C C . ILE A 1 256 ? 2.946 3.608 -4.769 1.00 87.69 256 ILE A C 1
ATOM 1879 O O . ILE A 1 256 ? 3.792 4.252 -5.400 1.00 87.69 256 ILE A O 1
ATOM 1883 N N . ASP A 1 257 ? 3.194 3.090 -3.567 1.00 87.69 257 ASP A N 1
ATOM 1884 C CA . ASP A 1 257 ? 4.527 3.122 -2.975 1.00 87.69 257 ASP A CA 1
ATOM 1885 C C . ASP A 1 257 ? 5.450 2.128 -3.692 1.00 87.69 257 ASP A C 1
ATOM 1887 O O . ASP A 1 257 ? 5.545 0.942 -3.371 1.00 87.69 257 ASP A O 1
ATOM 1891 N N . ILE A 1 258 ? 6.180 2.638 -4.681 1.00 90.38 258 ILE A N 1
ATOM 1892 C CA . ILE A 1 258 ? 7.128 1.840 -5.455 1.00 90.38 258 ILE A CA 1
ATOM 1893 C C . ILE A 1 258 ? 8.302 1.331 -4.612 1.00 90.38 258 ILE A C 1
ATOM 1895 O O . ILE A 1 258 ? 9.070 0.515 -5.102 1.00 90.38 258 ILE A O 1
ATOM 1899 N N . THR A 1 259 ? 8.521 1.803 -3.382 1.00 90.25 259 THR A N 1
ATOM 1900 C CA . THR A 1 259 ? 9.620 1.311 -2.530 1.00 90.25 259 THR A CA 1
ATOM 1901 C C . THR A 1 259 ? 9.357 -0.074 -1.955 1.00 90.25 259 THR A C 1
ATOM 1903 O O . THR A 1 259 ? 10.297 -0.742 -1.531 1.00 90.25 259 THR A O 1
ATOM 1906 N N . LYS A 1 260 ? 8.106 -0.538 -2.021 1.00 88.25 260 LYS A N 1
ATOM 1907 C CA . LYS A 1 260 ? 7.696 -1.876 -1.584 1.00 88.25 260 LYS A CA 1
ATOM 1908 C C . LYS A 1 260 ? 8.134 -2.987 -2.538 1.00 88.25 260 LYS A C 1
ATOM 1910 O O . LYS A 1 260 ? 8.185 -4.140 -2.133 1.00 88.25 260 LYS A O 1
ATOM 1915 N N . VAL A 1 261 ? 8.475 -2.651 -3.784 1.00 91.81 261 VAL A N 1
ATOM 1916 C CA . VAL A 1 261 ? 9.019 -3.598 -4.768 1.00 91.81 261 VAL A CA 1
ATOM 1917 C C . VAL A 1 261 ? 10.557 -3.556 -4.730 1.00 91.81 261 VAL A C 1
ATOM 1919 O O . VAL A 1 261 ? 11.124 -2.457 -4.717 1.00 91.81 261 VAL A O 1
ATOM 1922 N N . PRO A 1 262 ? 11.257 -4.709 -4.760 1.00 92.12 262 PRO A N 1
ATOM 1923 C CA . PRO A 1 262 ? 12.719 -4.764 -4.787 1.00 92.12 262 PRO A CA 1
ATOM 1924 C C . PRO A 1 262 ? 13.348 -3.916 -5.901 1.00 92.12 262 PRO A C 1
ATOM 1926 O O . PRO A 1 262 ? 12.814 -3.802 -7.004 1.00 92.12 262 PRO A O 1
ATOM 1929 N N . ALA A 1 263 ? 14.499 -3.298 -5.622 1.00 90.44 263 ALA A N 1
ATOM 1930 C CA . ALA A 1 263 ? 15.142 -2.355 -6.541 1.00 90.44 263 ALA A CA 1
ATOM 1931 C C . ALA A 1 263 ? 15.500 -2.969 -7.905 1.00 90.44 263 ALA A C 1
ATOM 1933 O O . ALA A 1 263 ? 15.306 -2.317 -8.928 1.00 90.44 263 ALA A O 1
ATOM 1934 N N . ASP A 1 264 ? 15.940 -4.225 -7.925 1.00 90.69 264 ASP A N 1
ATOM 1935 C CA . ASP A 1 264 ? 16.245 -4.993 -9.135 1.00 90.69 264 ASP A CA 1
ATOM 1936 C C . ASP A 1 264 ? 15.005 -5.229 -10.012 1.00 90.69 264 ASP A C 1
ATOM 1938 O O . ASP A 1 264 ? 15.109 -5.256 -11.233 1.00 90.69 264 ASP A O 1
ATOM 1942 N N . GLN A 1 265 ? 13.817 -5.335 -9.410 1.00 92.69 265 GLN A N 1
ATOM 1943 C CA . GLN A 1 265 ? 12.539 -5.506 -10.113 1.00 92.69 265 GLN A CA 1
ATOM 1944 C C . GLN A 1 265 ? 11.966 -4.178 -10.635 1.00 92.69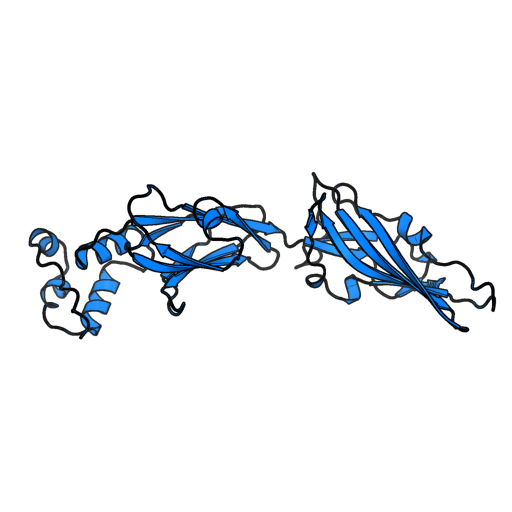 265 GLN A C 1
ATOM 1946 O O . GLN A 1 265 ? 11.055 -4.171 -11.464 1.00 92.69 265 GLN A O 1
ATOM 1951 N N . ARG A 1 266 ? 12.502 -3.039 -10.183 1.00 94.06 266 ARG A N 1
ATOM 1952 C CA . ARG A 1 266 ? 12.087 -1.690 -10.612 1.00 94.06 266 ARG A CA 1
ATOM 1953 C C . ARG A 1 266 ? 12.917 -1.141 -11.760 1.00 94.06 266 ARG A C 1
ATOM 1955 O O . ARG A 1 266 ? 12.699 -0.002 -12.170 1.00 94.06 266 ARG A O 1
ATOM 1962 N N . GLN A 1 267 ? 13.843 -1.936 -12.285 1.00 93.94 267 GLN A N 1
ATOM 1963 C CA . GLN A 1 267 ? 14.712 -1.534 -13.375 1.00 93.94 267 GLN A CA 1
ATOM 1964 C C . GLN A 1 267 ? 14.822 -2.630 -14.437 1.00 93.94 267 GLN A C 1
ATOM 1966 O O . GLN A 1 267 ? 14.928 -3.819 -14.136 1.00 93.94 267 GLN A O 1
ATOM 1971 N N . VAL A 1 268 ? 14.848 -2.212 -15.699 1.00 92.19 268 VAL A N 1
ATOM 1972 C CA . VAL A 1 268 ? 15.274 -3.054 -16.817 1.00 92.19 268 VAL A CA 1
ATOM 1973 C C . VAL A 1 268 ? 16.319 -2.302 -17.626 1.00 92.19 268 VAL A C 1
ATOM 1975 O O . VAL A 1 268 ? 16.227 -1.095 -17.853 1.00 92.19 268 VAL A O 1
ATOM 1978 N N . SER A 1 269 ? 17.356 -3.017 -18.023 1.00 91.88 269 SER A N 1
ATOM 1979 C CA . SER A 1 269 ? 18.447 -2.518 -18.838 1.00 91.88 269 SER A CA 1
ATOM 1980 C C . SER A 1 269 ? 18.422 -3.278 -20.152 1.00 91.88 269 SER A C 1
ATOM 1982 O O . SER A 1 269 ? 18.563 -4.494 -20.166 1.00 91.88 269 SER A O 1
ATOM 1984 N N . ILE A 1 270 ? 18.190 -2.565 -21.245 1.00 90.25 270 ILE A N 1
ATOM 1985 C CA . ILE A 1 270 ? 17.988 -3.132 -22.573 1.00 90.25 270 ILE A CA 1
ATOM 1986 C C . ILE A 1 270 ? 19.186 -2.753 -23.435 1.00 90.25 270 ILE A C 1
ATOM 1988 O O . ILE A 1 270 ? 19.411 -1.573 -23.723 1.00 90.25 270 ILE A O 1
ATOM 1992 N N . THR A 1 271 ? 19.939 -3.762 -23.852 1.00 88.31 271 THR A N 1
ATOM 1993 C CA . THR A 1 271 ? 21.085 -3.627 -24.748 1.00 88.31 271 THR A CA 1
ATOM 1994 C C . THR A 1 271 ? 20.675 -3.967 -26.177 1.00 88.31 271 THR A C 1
ATOM 1996 O O . THR A 1 271 ? 19.974 -4.956 -26.408 1.00 88.31 271 THR A O 1
ATOM 1999 N N . ARG A 1 272 ? 21.117 -3.156 -27.139 1.00 80.12 272 ARG A N 1
ATOM 2000 C CA . ARG A 1 272 ? 20.906 -3.375 -28.575 1.00 80.12 272 ARG A CA 1
ATOM 2001 C C . ARG A 1 272 ? 22.217 -3.545 -29.329 1.00 80.12 272 ARG A C 1
ATOM 2003 O O . ARG A 1 272 ? 23.176 -2.811 -29.004 1.00 80.12 272 ARG A O 1
#

Radius of gyration: 28.9 Å; chains: 1; bounding box: 58×29×87 Å

Secondary structure (DSSP, 8-state):
-PPP-PPP--TTGGGGS-HHHHHTTS--HHHHHHHHHHT--TT-HHHHHHHHHHTT--EEEEEEEEESSS-EEEEEEETTS-SEEEEESSSEEEEEETT-EEEEEEEEPTTEEEEEEEHHHHTT-SSSEEEEE--SSSS-EEEEEEEEE-EEEEEES-EEEEGGGPPPEEEEEETTT--B---SS--EEEEEEEEEEETTTEEEEEEEEEEEEGGGPPB-SHHHHTS----TTT--S-EEEEEEEEEEEETTTEEE-GGGS-GGGGEEEEE-

Organism: NCBI:txid2954382

Foldseek 3Di:
DDDPQDFDPDPVLVVPDDPLVVPPNDDDPVSLVVVLVVLDAFQDQNSLQNNQVRSVAGWDKAKEAEDEPFFWWKWKDFPVRDDGRDIGRGIGIHTHGAQTKMKIAIGTDQQKDFAAKDDLRNVQDGHNIGIDGHHPDPPHNYIYIYMYGQKAWFKVPFEEDELVPFQIWIFIASLRVRHGDWQQPWKKKWKKKKWKQDPVPGTPDIDIDIDIHPGGDIDGPVVSVSDDDADPPPRDDKMKIKIFTPWMAIHPDRTRPNVSHDRRRRMHIYID

pLDDT: mean 77.92, std 15.56, range [27.55, 95.25]

Sequence (272 aa):
MVPAAGINKDTEVRAGYSEAARLAIDSSTEFIQLILSDLGPAGDLEADKRRCKLMGESCEALHLMTKGAGKGKITVSDAPGTEILKDCAVDCLLGVKAGTLLTVEAKPEPGSDFLYWEDYCATLGSSSRLSFVFSAGTGATLCTARFGTLRGVRFHPSGDKALADAPFYLQLVNAADLAPTTVPDLDVTVTFLREVFSACRGRIFASPRTVGIAKGQSLSGDLAGFAAGVDPFCRERPIKTVLTITGAVVGATERIDITKVPADQRQVSITR